Protein AF-0000000086514613 (afdb_homodimer)

Secondary structure (DSSP, 8-state):
---EEEEEEEEETTTTEEEEEEE-TT--EEEEEE--TTEEEEEETTEEEEEES--SS--SEEEEEEEEBSSHHHHHHHHHHHHHHHHHHHHHT------SEEEEEE--SSS-----/---EEEEEEEEETTTTEEEEEEE-TT--EEEEEE--TTEEEEEETTEEEEEES--SS--SEEEEEEEEBSSHHHHHHHHHHHHHHHHHHHHHT------SEEEEEE--TTS-----

InterPro domains:
  IPR011993 PH-like domain superfamily [G3DSA:2.30.29.30] (1-91)

Foldseek 3Di:
DQADKDWDWDADPVQQFIKIWIATSVRHTDDMDTQALQKDKDDDFQKMKMWGVCPVDLFQDGDIDMDGHPGSVVSVVVNVVSVVRSVSNVVSVGHPPGDNHDDDDDDDPPDDDPPD/DQADKDWDWDADPVQQFIKIWIATSVRHTDDMDTQALQKDKDDDFQKMKMWGVCPVDLFQDGDIDMDGHPGSVVSVVVNVVSVVRSVSNVVSVGHPPRDNHDDDDDDDPPDPDPPD

Nearest PDB structures (foldseek):
  6qlz-assembly3_C  TM=6.559E-01  e=1.719E-02  Homo sapiens
  7z6e-assembly3_C  TM=5.167E-01  e=7.728E-03  Caenorhabditis elegans
  7z6e-assembly1_A  TM=5.638E-01  e=2.812E-02  Caenorhabditis elegans
  2zgt-assembly1_B  TM=4.221E-01  e=4.761E-01  Cyclocybe aegerita
  8b9a-assembly1_L  TM=4.783E-01  e=2.834E+00  Saccharom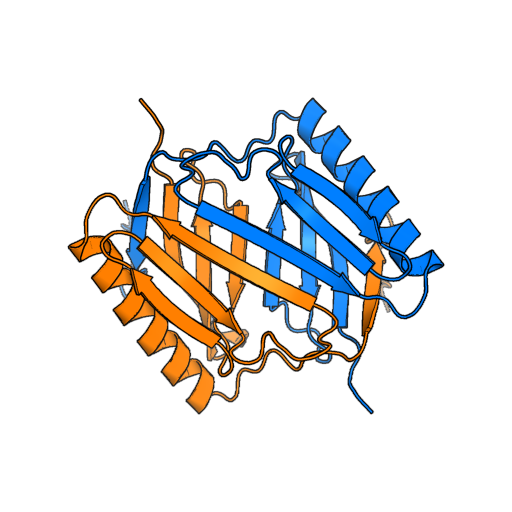yces cerevisiae

Radius of gyration: 17.39 Å; Cα contacts (8 Å, |Δi|>4): 537; chains: 2; bounding box: 42×52×50 Å

Sequence (232 aa):
KLGMGSLQVTYNEDLNGNCVKFFSDDNVQLCSHVICREHSIKLNKQSCEWNPIDFSTDEPLRKHFMASFSSAAAAEEFVAIFNEGQRLALDSEISENLPGEMEPVVFSSGEPGHKGKLGMGSLQVTYNEDLNGNCVKFFSDDNVQLCSHVICREHSIKLNKQSCEWNPIDFSTDEPLRKHFMASFSSAAAAEEFVAIFNEGQRLALDSEISENLPGEMEPVVFSSGEPGHKG

Organism: NCBI:txid100452

pLDDT: mean 81.68, std 18.41, range [22.2, 96.56]

Solvent-accessible surface area (backbone atoms only — not comparable to full-atom values): 11935 Å² total; per-residue (Å²): 127,70,44,54,19,36,35,32,40,38,74,36,78,93,66,54,31,28,30,44,34,34,24,28,56,86,66,45,78,41,34,36,35,53,42,24,46,52,45,45,75,46,83,54,74,33,22,37,37,39,30,55,65,72,70,83,53,86,52,14,63,43,59,41,41,33,44,27,30,82,33,47,67,47,28,51,50,43,52,54,51,50,50,53,28,26,51,41,3,51,75,54,65,33,62,67,59,67,16,59,26,36,42,68,40,74,51,58,86,75,72,72,74,83,81,122,127,70,42,54,19,37,36,34,40,38,72,35,76,93,66,53,32,29,30,43,33,36,24,29,56,85,65,45,77,43,33,36,35,52,44,23,45,53,46,44,75,46,83,54,74,33,22,37,37,41,30,54,64,72,70,83,53,85,52,14,63,44,58,41,40,33,43,28,29,83,34,46,67,46,29,51,49,42,51,53,52,49,50,53,28,27,51,40,4,50,76,54,66,34,62,66,58,69,15,60,27,35,42,69,41,76,51,57,87,74,70,73,74,83,81,120

Structure (mmCIF, N/CA/C/O backbone):
data_AF-0000000086514613-model_v1
#
loop_
_entity.id
_entity.type
_entity.pdbx_description
1 polymer 'Uncharacterized protein'
#
loop_
_atom_site.group_PDB
_atom_site.id
_atom_site.type_symbol
_atom_site.label_atom_id
_atom_site.label_alt_id
_atom_site.label_comp_id
_atom_site.label_asym_id
_atom_site.label_entity_id
_atom_site.label_seq_id
_atom_site.pdbx_PDB_ins_code
_atom_site.Cartn_x
_atom_site.Cartn_y
_atom_site.Cartn_z
_atom_site.occupancy
_atom_site.B_iso_or_equiv
_atom_site.auth_seq_id
_atom_site.auth_comp_id
_atom_site.auth_asym_id
_atom_site.auth_atom_id
_atom_site.pdbx_PDB_model_num
ATOM 1 N N . LYS A 1 1 ? -18.875 -17.953 -4.102 1 36.16 1 LYS A N 1
ATOM 2 C CA . LYS A 1 1 ? -17.5 -18.344 -4.375 1 36.16 1 LYS A CA 1
ATOM 3 C C . LYS A 1 1 ? -16.531 -17.188 -4.09 1 36.16 1 LYS A C 1
ATOM 5 O O . LYS A 1 1 ? -16.797 -16.047 -4.488 1 36.16 1 LYS A O 1
ATOM 10 N N . LEU A 1 2 ? -15.727 -17.094 -3.072 1 48 2 LEU A N 1
ATOM 11 C CA . LEU A 1 2 ? -14.867 -15.992 -2.672 1 48 2 LEU A CA 1
ATOM 12 C C . LEU A 1 2 ? -14.016 -15.516 -3.846 1 48 2 LEU A C 1
ATOM 14 O O . LEU A 1 2 ? -13.43 -16.328 -4.566 1 48 2 LEU A O 1
ATOM 18 N N . GLY A 1 3 ? -14.336 -14.492 -4.5 1 55.78 3 GLY A N 1
ATOM 19 C CA . GLY A 1 3 ? -13.672 -13.969 -5.684 1 55.78 3 GLY A CA 1
ATOM 20 C C . GLY A 1 3 ? -12.164 -13.93 -5.551 1 55.78 3 GLY A C 1
ATOM 21 O O . GLY A 1 3 ? -11.617 -14.203 -4.477 1 55.78 3 GLY A O 1
ATOM 22 N N . MET A 1 4 ? -11.328 -14.094 -6.66 1 68.69 4 MET A N 1
ATOM 23 C CA . MET A 1 4 ? -9.867 -14.094 -6.688 1 68.69 4 MET A CA 1
ATOM 24 C C . MET A 1 4 ? -9.328 -12.695 -6.98 1 68.69 4 MET A C 1
ATOM 26 O O . MET A 1 4 ? -9.758 -12.047 -7.938 1 68.69 4 MET A O 1
ATOM 30 N N . GLY A 1 5 ? -8.648 -12.164 -6.004 1 79.5 5 GLY A N 1
ATOM 31 C CA . GLY A 1 5 ? -7.867 -10.992 -6.355 1 79.5 5 GLY A CA 1
ATOM 32 C C . GLY A 1 5 ? -6.598 -11.336 -7.113 1 79.5 5 GLY A C 1
ATOM 33 O O . GLY A 1 5 ? -6.266 -12.508 -7.285 1 79.5 5 GLY A O 1
ATOM 34 N N . SER A 1 6 ? -6.074 -10.352 -7.754 1 86.75 6 SER A N 1
ATOM 35 C CA . SER A 1 6 ? -4.844 -10.594 -8.5 1 86.75 6 SER A CA 1
ATOM 36 C C . SER A 1 6 ? -3.721 -9.672 -8.039 1 86.75 6 SER A C 1
ATOM 38 O O . SER A 1 6 ? -3.975 -8.547 -7.609 1 86.75 6 SER A O 1
ATOM 40 N N . LEU A 1 7 ? -2.564 -10.242 -8 1 90.69 7 LEU A N 1
ATOM 41 C CA . LEU A 1 7 ? -1.339 -9.484 -7.766 1 90.69 7 LEU A CA 1
ATOM 42 C C . LEU A 1 7 ? -0.521 -9.359 -9.047 1 90.69 7 LEU A C 1
ATOM 44 O O . LEU A 1 7 ? -0.118 -10.375 -9.633 1 90.69 7 LEU A O 1
ATOM 48 N N . GLN A 1 8 ? -0.338 -8.164 -9.445 1 91.69 8 GLN A N 1
ATOM 49 C CA . GLN A 1 8 ? 0.396 -7.895 -10.68 1 91.69 8 GLN A CA 1
ATOM 50 C C . GLN A 1 8 ? 1.694 -7.148 -10.391 1 91.69 8 GLN A C 1
ATOM 52 O O . GLN A 1 8 ? 1.718 -6.223 -9.578 1 91.69 8 GLN A O 1
ATOM 57 N N . VAL A 1 9 ? 2.715 -7.59 -11.039 1 94 9 VAL A N 1
ATOM 58 C CA . VAL A 1 9 ? 3.969 -6.844 -11.008 1 94 9 VAL A CA 1
ATOM 59 C C . VAL A 1 9 ? 4.223 -6.195 -12.367 1 94 9 VAL A C 1
ATOM 61 O O . VAL A 1 9 ? 4.273 -6.883 -13.391 1 94 9 VAL A O 1
ATOM 64 N N . THR A 1 10 ? 4.355 -4.863 -12.336 1 93.75 10 THR A N 1
ATOM 65 C CA . THR A 1 10 ? 4.52 -4.113 -13.578 1 93.75 10 THR A CA 1
ATOM 66 C C . THR A 1 10 ? 5.77 -3.24 -13.516 1 93.75 10 THR A C 1
ATOM 68 O O . THR A 1 10 ? 6.191 -2.814 -12.438 1 93.75 10 THR A O 1
ATOM 71 N N . TYR A 1 11 ? 6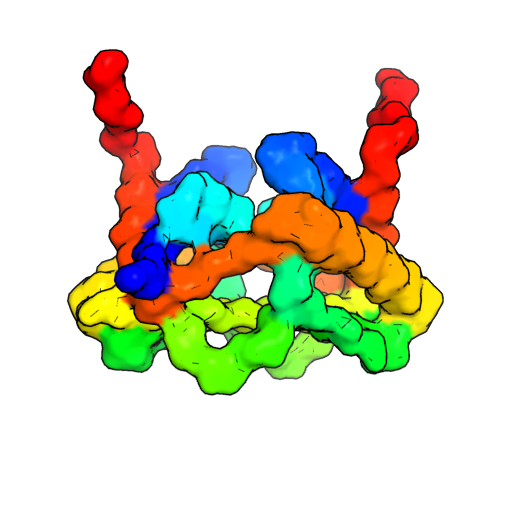.281 -2.988 -14.75 1 93.5 11 TYR A N 1
ATOM 72 C CA . TYR A 1 11 ? 7.43 -2.098 -14.875 1 93.5 11 TYR A CA 1
ATOM 73 C C . TYR A 1 11 ? 6.984 -0.643 -14.969 1 93.5 11 TYR A C 1
ATOM 75 O O . TYR A 1 11 ? 6.066 -0.316 -15.727 1 93.5 11 TYR A O 1
ATOM 83 N N . ASN A 1 12 ? 7.609 0.163 -14.141 1 91.88 12 ASN A N 1
ATOM 84 C CA . ASN A 1 12 ? 7.406 1.608 -14.172 1 91.88 12 ASN A CA 1
ATOM 85 C C . ASN A 1 12 ? 8.578 2.322 -14.844 1 91.88 12 ASN A C 1
ATOM 87 O O . ASN A 1 12 ? 9.656 2.439 -14.258 1 91.88 12 ASN A O 1
ATOM 91 N N . GLU A 1 13 ? 8.32 2.838 -15.93 1 90.56 13 GLU A N 1
ATOM 92 C CA . GLU A 1 13 ? 9.383 3.424 -16.734 1 90.56 13 GLU A CA 1
ATOM 93 C C . GLU A 1 13 ? 9.93 4.695 -16.094 1 90.56 13 GLU A C 1
ATOM 95 O O . GLU A 1 13 ? 11.125 4.98 -16.203 1 90.56 13 GLU A O 1
ATOM 100 N N . ASP A 1 14 ? 9.148 5.461 -15.469 1 88 14 ASP A N 1
ATOM 101 C CA . ASP A 1 14 ? 9.578 6.711 -14.844 1 88 14 ASP A CA 1
ATOM 102 C C . ASP A 1 14 ? 10.578 6.453 -13.719 1 88 14 ASP A C 1
ATOM 104 O O . ASP A 1 14 ? 11.469 7.27 -13.477 1 88 14 ASP A O 1
ATOM 108 N N . LEU A 1 15 ? 10.477 5.344 -13.078 1 88.75 15 LEU A N 1
ATOM 109 C CA . LEU A 1 15 ? 11.305 5.016 -11.922 1 88.75 15 LEU A CA 1
ATOM 110 C C . LEU A 1 15 ? 12.398 4.02 -12.297 1 88.75 15 LEU A C 1
ATOM 112 O O . LEU A 1 15 ? 13.344 3.824 -11.539 1 88.75 15 LEU A O 1
ATOM 116 N N . ASN A 1 16 ? 12.25 3.494 -13.469 1 93.38 16 ASN A N 1
ATOM 117 C CA . ASN A 1 16 ? 13.094 2.359 -13.812 1 93.38 16 ASN A CA 1
ATOM 118 C C . ASN A 1 16 ? 13.031 1.265 -12.75 1 93.38 16 ASN A C 1
ATOM 120 O O . ASN A 1 16 ? 14.07 0.813 -12.258 1 93.38 16 ASN A O 1
ATOM 124 N N . GLY A 1 17 ? 11.805 0.915 -12.375 1 94.75 17 GLY A N 1
ATOM 125 C CA . GLY A 1 17 ? 11.547 -0.054 -11.32 1 94.75 17 GLY A CA 1
ATOM 126 C C . GLY A 1 17 ? 10.203 -0.738 -11.453 1 94.75 17 GLY A C 1
ATOM 127 O O . GLY A 1 17 ? 9.461 -0.482 -12.398 1 94.75 17 GLY A O 1
ATOM 128 N N . ASN A 1 18 ? 9.945 -1.657 -10.531 1 96.19 18 ASN A N 1
ATOM 129 C CA . ASN A 1 18 ? 8.711 -2.441 -10.57 1 96.19 18 ASN A CA 1
ATOM 130 C C . ASN A 1 18 ? 7.742 -2.021 -9.469 1 96.19 18 ASN A C 1
ATOM 132 O O . ASN A 1 18 ? 8.164 -1.566 -8.406 1 96.19 18 ASN A O 1
ATOM 136 N N . CYS A 1 19 ? 6.492 -2.164 -9.812 1 95.62 19 CYS A N 1
ATOM 137 C CA . CYS A 1 19 ? 5.414 -1.931 -8.859 1 95.62 19 CYS A CA 1
ATOM 138 C C . CYS A 1 19 ? 4.594 -3.195 -8.648 1 95.62 19 CYS A C 1
ATOM 140 O O . CYS A 1 19 ? 4.297 -3.918 -9.602 1 95.62 19 CYS A O 1
ATOM 142 N N . VAL A 1 20 ? 4.266 -3.471 -7.422 1 95.31 20 VAL A N 1
ATOM 143 C CA . VAL A 1 20 ? 3.273 -4.488 -7.094 1 95.31 20 VAL A CA 1
ATOM 144 C C . VAL A 1 20 ? 1.89 -3.852 -7 1 95.31 20 VAL A C 1
ATOM 146 O O . VAL A 1 20 ? 1.69 -2.889 -6.254 1 95.31 20 VAL A O 1
ATOM 149 N N . LYS A 1 21 ? 0.969 -4.461 -7.789 1 93.12 21 LYS A N 1
ATOM 150 C CA . LYS A 1 21 ? -0.399 -3.951 -7.828 1 93.12 21 LYS A CA 1
ATOM 151 C C . LYS A 1 21 ? -1.4 -5.031 -7.434 1 93.12 21 LYS A C 1
ATOM 153 O O . LYS A 1 21 ? -1.334 -6.156 -7.934 1 93.12 21 LYS A O 1
ATOM 158 N N . PHE A 1 22 ? -2.24 -4.582 -6.555 1 90.56 22 PHE A N 1
ATOM 159 C CA . PHE A 1 22 ? -3.291 -5.48 -6.09 1 90.56 22 PHE A CA 1
ATOM 160 C C . PHE A 1 22 ? -4.645 -5.066 -6.652 1 90.56 22 PHE A C 1
ATOM 162 O O . PHE A 1 22 ? -5.035 -3.9 -6.555 1 90.56 22 PHE A O 1
ATOM 169 N N . PHE A 1 23 ? -5.324 -6.098 -7.25 1 89.5 23 PHE A N 1
ATOM 170 C CA . PHE A 1 23 ? -6.652 -5.871 -7.816 1 89.5 23 PHE A CA 1
ATOM 171 C C . PHE A 1 23 ? -7.695 -6.723 -7.105 1 89.5 23 PHE A C 1
ATOM 173 O O . PHE A 1 23 ? -7.441 -7.883 -6.777 1 89.5 23 PHE A O 1
ATOM 180 N N . SER A 1 24 ? -8.844 -6.129 -6.953 1 84.44 24 SER A N 1
ATOM 181 C CA . SER A 1 24 ? -9.992 -6.879 -6.453 1 84.44 24 SER A CA 1
ATOM 182 C C . SER A 1 24 ? -10.531 -7.832 -7.512 1 84.44 24 SER A C 1
ATOM 184 O O . SER A 1 24 ? -10.031 -7.871 -8.633 1 84.44 24 SER A O 1
ATOM 186 N N . ASP A 1 25 ? -11.484 -8.602 -7.098 1 82.19 25 ASP A N 1
ATOM 187 C CA . ASP A 1 25 ? -12.086 -9.57 -8.008 1 82.19 25 ASP A CA 1
ATOM 188 C C . ASP A 1 25 ? -12.75 -8.875 -9.195 1 82.19 25 ASP A C 1
ATOM 190 O O . ASP A 1 25 ? -12.859 -9.453 -10.273 1 82.19 25 ASP A O 1
ATOM 194 N N . ASP A 1 26 ? -13.195 -7.703 -9.039 1 81.25 26 ASP A N 1
ATOM 195 C CA . ASP A 1 26 ? -13.812 -6.941 -10.117 1 81.25 26 ASP A CA 1
ATOM 196 C C . ASP A 1 26 ? -12.773 -6.117 -10.875 1 81.25 26 ASP A C 1
ATOM 198 O O . ASP A 1 26 ? -13.125 -5.195 -11.617 1 81.25 26 ASP A O 1
ATOM 202 N N . ASN A 1 27 ? -11.484 -6.34 -10.594 1 83.62 27 ASN A N 1
ATOM 203 C CA . ASN A 1 27 ? -10.336 -5.781 -11.297 1 83.62 27 ASN A CA 1
ATOM 204 C C . ASN A 1 27 ? -10.133 -4.305 -10.953 1 83.62 27 ASN A C 1
ATOM 206 O O . ASN A 1 27 ? -9.68 -3.529 -11.797 1 83.62 27 ASN A O 1
ATOM 210 N N . VAL A 1 28 ? -10.594 -3.953 -9.789 1 86.38 28 VAL A N 1
ATOM 211 C CA . VAL A 1 28 ? -10.305 -2.617 -9.281 1 86.38 28 VAL A CA 1
ATOM 212 C C . VAL A 1 28 ? -8.953 -2.621 -8.57 1 86.38 28 VAL A C 1
ATOM 214 O O . VAL A 1 28 ? -8.695 -3.475 -7.715 1 86.38 28 VAL A O 1
ATOM 217 N N . GLN A 1 29 ? -8.07 -1.674 -9.047 1 91.19 29 GLN A N 1
ATOM 218 C CA . GLN A 1 29 ? -6.789 -1.56 -8.352 1 91.19 29 GLN A CA 1
ATOM 219 C C . GLN A 1 29 ? -6.969 -0.952 -6.965 1 91.19 29 GLN A C 1
ATOM 221 O O . GLN A 1 29 ? -7.309 0.226 -6.836 1 91.19 29 GLN A O 1
ATOM 226 N N . LEU A 1 30 ? -6.605 -1.684 -5.938 1 90.62 30 LEU A N 1
ATOM 227 C CA . LEU A 1 30 ? -6.883 -1.252 -4.574 1 90.62 30 LEU A CA 1
ATOM 228 C C . LEU A 1 30 ? -5.617 -0.731 -3.9 1 90.62 30 LEU A C 1
ATOM 230 O O . LEU A 1 30 ? -5.688 0.072 -2.969 1 90.62 30 LEU A O 1
ATOM 234 N N . CYS A 1 31 ? -4.527 -1.163 -4.332 1 92.94 31 CYS A N 1
ATOM 235 C CA . CYS A 1 31 ? -3.26 -0.819 -3.701 1 92.94 31 CYS A CA 1
ATOM 236 C C . CYS A 1 31 ? -2.102 -0.985 -4.676 1 92.94 31 CYS A C 1
ATOM 238 O O . CYS A 1 31 ? -2.135 -1.861 -5.543 1 92.94 31 CYS A O 1
ATOM 240 N N . SER A 1 32 ? -1.155 -0.157 -4.516 1 93.56 32 SER A N 1
ATOM 241 C CA . SER A 1 32 ? 0.093 -0.331 -5.25 1 93.56 32 SER A CA 1
ATOM 242 C C . SER A 1 32 ? 1.291 0.108 -4.418 1 93.56 32 SER A C 1
ATOM 244 O O . SER A 1 32 ? 1.17 0.987 -3.561 1 93.56 32 SER A O 1
ATOM 246 N N . HIS A 1 33 ? 2.416 -0.522 -4.629 1 93.12 33 HIS A N 1
ATOM 247 C CA . HIS A 1 33 ? 3.648 -0.089 -3.979 1 93.12 33 HIS A CA 1
ATOM 248 C C . HIS A 1 33 ? 4.863 -0.376 -4.852 1 93.12 33 HIS A C 1
ATOM 250 O O . HIS A 1 33 ? 4.941 -1.43 -5.488 1 93.12 33 HIS A O 1
ATOM 256 N N . VAL A 1 34 ? 5.727 0.555 -4.844 1 94.5 34 VAL A N 1
ATOM 257 C CA . VAL A 1 34 ? 6.984 0.394 -5.57 1 94.5 34 VAL A CA 1
ATOM 258 C C . VAL A 1 34 ? 7.902 -0.558 -4.809 1 94.5 34 VAL A C 1
ATOM 260 O O . VAL A 1 34 ? 8.016 -0.475 -3.582 1 94.5 34 VAL A O 1
ATOM 263 N N . ILE A 1 35 ? 8.469 -1.499 -5.508 1 95.75 35 ILE A N 1
ATOM 264 C CA . ILE A 1 35 ? 9.5 -2.334 -4.898 1 95.75 35 ILE A CA 1
ATOM 265 C C . ILE A 1 35 ? 10.789 -1.531 -4.734 1 95.75 35 ILE A C 1
ATOM 267 O O . ILE A 1 35 ? 11.375 -1.087 -5.719 1 95.75 35 ILE A O 1
ATOM 271 N N . CYS A 1 36 ? 11.273 -1.37 -3.549 1 93.81 36 CYS A N 1
ATOM 272 C CA . CYS A 1 36 ? 12.461 -0.582 -3.246 1 93.81 36 CYS A CA 1
ATOM 273 C C . CYS A 1 36 ? 13.617 -1.479 -2.82 1 93.81 36 CYS A C 1
ATOM 275 O O . CYS A 1 36 ? 13.414 -2.646 -2.49 1 93.81 36 CYS A O 1
ATOM 277 N N . ARG A 1 37 ? 14.781 -0.811 -2.838 1 93.5 37 ARG A N 1
ATOM 278 C CA . ARG A 1 37 ? 16 -1.569 -2.568 1 93.5 37 ARG A CA 1
ATOM 279 C C . ARG A 1 37 ? 16.016 -2.076 -1.13 1 93.5 37 ARG A C 1
ATOM 281 O O . ARG A 1 37 ? 16.688 -3.066 -0.825 1 93.5 37 ARG A O 1
ATOM 288 N N . GLU A 1 38 ? 15.242 -1.396 -0.208 1 89.56 38 GLU A N 1
ATOM 289 C CA . GLU A 1 38 ? 15.234 -1.764 1.204 1 89.56 38 GLU A CA 1
ATOM 290 C C . GLU A 1 38 ? 14.242 -2.885 1.479 1 89.56 38 GLU A C 1
ATOM 292 O O . GLU A 1 38 ? 14.133 -3.363 2.609 1 89.56 38 GLU A O 1
ATOM 297 N N . HIS A 1 39 ? 13.531 -3.309 0.473 1 93 39 HIS A N 1
ATOM 298 C CA . HIS A 1 39 ? 12.484 -4.297 0.709 1 93 39 HIS A CA 1
ATOM 299 C C . HIS A 1 39 ? 13.047 -5.711 0.709 1 93 39 HIS A C 1
ATOM 301 O O . HIS A 1 39 ? 14.008 -6 -0.009 1 93 39 HIS A O 1
ATOM 307 N N . SER A 1 40 ? 12.406 -6.504 1.596 1 93.31 40 SER A N 1
ATOM 308 C CA . SER A 1 40 ? 12.648 -7.941 1.587 1 93.31 40 SER A CA 1
ATOM 309 C C . SER A 1 40 ? 11.336 -8.719 1.633 1 93.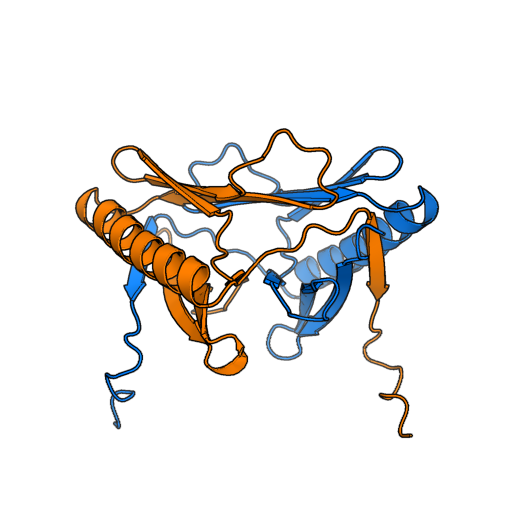31 40 SER A C 1
ATOM 311 O O . SER A 1 40 ? 10.328 -8.227 2.152 1 93.31 40 SER A O 1
ATOM 313 N N . ILE A 1 41 ? 11.422 -9.938 1.015 1 95 41 ILE A N 1
ATOM 314 C CA . ILE A 1 41 ? 10.227 -10.781 1.008 1 95 41 ILE A CA 1
ATOM 315 C C . ILE A 1 41 ? 10.562 -12.156 1.582 1 95 41 ILE A C 1
ATOM 317 O O . ILE A 1 41 ? 11.641 -12.703 1.315 1 95 41 ILE A O 1
ATOM 321 N N . LYS A 1 42 ? 9.594 -12.617 2.375 1 95.31 42 LYS A N 1
ATOM 322 C CA . LYS A 1 42 ? 9.719 -13.93 2.998 1 95.31 42 LYS A CA 1
ATOM 323 C C . LYS A 1 42 ? 8.617 -14.875 2.531 1 95.31 42 LYS A C 1
ATOM 325 O O . LYS A 1 42 ? 7.453 -14.477 2.439 1 95.31 42 LYS A O 1
ATOM 330 N N . LEU A 1 43 ? 9.031 -16.094 2.252 1 96 43 LEU A N 1
ATOM 331 C CA . LEU A 1 43 ? 8.102 -17.125 1.834 1 96 43 LEU A CA 1
ATOM 332 C C . LEU A 1 43 ? 7.73 -18.031 3.008 1 96 43 LEU A C 1
ATOM 334 O O . LEU A 1 43 ? 8.602 -18.469 3.764 1 96 43 LEU A O 1
ATOM 338 N N . ASN A 1 44 ? 6.406 -18.188 3.188 1 94.06 44 ASN A N 1
ATOM 339 C CA . ASN A 1 44 ? 5.855 -19.125 4.156 1 94.06 44 ASN A CA 1
ATOM 340 C C . ASN A 1 44 ? 4.832 -20.062 3.514 1 94.06 44 ASN A C 1
ATOM 342 O O . ASN A 1 44 ? 3.631 -19.781 3.533 1 94.06 44 ASN A O 1
ATOM 346 N N . LYS A 1 45 ? 5.285 -21.25 3.02 1 93.69 45 LYS A N 1
ATOM 347 C CA . LYS A 1 45 ? 4.414 -22.219 2.35 1 93.69 45 LYS A CA 1
ATOM 348 C C . LYS A 1 45 ? 3.619 -21.547 1.229 1 93.69 45 LYS A C 1
ATOM 350 O O . LYS A 1 45 ? 4.176 -21.203 0.184 1 93.69 45 LYS A O 1
ATOM 355 N N . GLN A 1 46 ? 2.307 -21.266 1.47 1 92.75 46 GLN A N 1
ATOM 356 C CA . GLN A 1 46 ? 1.45 -20.734 0.417 1 92.75 46 GLN A CA 1
ATOM 357 C C . GLN A 1 46 ? 1.241 -19.219 0.591 1 92.75 46 GLN A C 1
ATOM 359 O O . GLN A 1 46 ? 0.277 -18.656 0.067 1 92.75 46 GLN A O 1
ATOM 364 N N . SER A 1 47 ? 2.16 -18.609 1.402 1 90.88 47 SER A N 1
ATOM 365 C CA . SER A 1 47 ? 2.039 -17.172 1.637 1 90.88 47 SER A CA 1
ATOM 366 C C . SER A 1 47 ? 3.402 -16.5 1.607 1 90.88 47 SER A C 1
ATOM 368 O O . SER A 1 47 ? 4.434 -17.156 1.735 1 90.88 47 SER A O 1
ATOM 370 N N . CYS A 1 48 ? 3.32 -15.18 1.301 1 93.75 48 CYS A N 1
ATOM 371 C CA . CYS A 1 48 ? 4.527 -14.367 1.381 1 93.75 48 CYS A CA 1
ATOM 372 C C . CYS A 1 48 ? 4.266 -13.07 2.135 1 93.75 48 CYS A C 1
ATOM 374 O O . CYS A 1 48 ? 3.119 -12.625 2.229 1 93.75 48 CYS A O 1
ATOM 376 N N . GLU A 1 49 ? 5.324 -12.609 2.709 1 92.56 49 GLU A N 1
ATOM 377 C CA . GLU A 1 49 ? 5.289 -11.328 3.398 1 92.56 49 GLU A CA 1
ATOM 378 C C . GLU A 1 49 ? 6.469 -10.453 2.986 1 92.56 49 GLU A C 1
ATOM 380 O O . GLU A 1 49 ? 7.582 -10.945 2.799 1 92.56 49 GLU A O 1
ATOM 385 N N . TRP A 1 50 ? 6.172 -9.133 2.689 1 92.56 50 TRP A N 1
ATOM 386 C CA . TRP A 1 50 ? 7.281 -8.258 2.338 1 92.56 50 TRP A CA 1
ATOM 387 C C . TRP A 1 50 ? 7.156 -6.91 3.043 1 92.56 50 TRP A C 1
ATOM 389 O O . TRP A 1 50 ? 6.047 -6.465 3.35 1 92.56 50 TRP A O 1
ATOM 399 N N . ASN A 1 51 ? 8.195 -6.344 3.506 1 87.25 51 ASN A N 1
ATOM 400 C CA . ASN A 1 51 ? 8.352 -5.07 4.203 1 87.25 51 ASN A CA 1
ATOM 401 C C . ASN A 1 51 ? 9.742 -4.48 3.992 1 87.25 51 ASN A C 1
ATOM 403 O O . ASN A 1 51 ? 10.633 -5.156 3.475 1 87.25 51 ASN A O 1
ATOM 407 N N . PRO A 1 52 ? 9.797 -3.145 4.32 1 79.81 52 PRO A N 1
ATOM 408 C CA . PRO A 1 52 ? 11.18 -2.664 4.414 1 79.81 52 PRO A CA 1
ATOM 409 C C . PRO A 1 52 ? 12.016 -3.455 5.426 1 79.81 52 PRO A C 1
ATOM 411 O O . PRO A 1 52 ? 11.469 -3.986 6.395 1 79.81 52 PRO A O 1
ATOM 414 N N . ILE A 1 53 ? 13.211 -3.623 5.121 1 69.25 53 ILE A N 1
ATOM 415 C CA . ILE A 1 53 ? 14.109 -4.445 5.926 1 69.25 53 ILE A CA 1
ATOM 416 C C . ILE A 1 53 ? 14.164 -3.906 7.355 1 69.25 53 ILE A C 1
ATOM 418 O O . ILE A 1 53 ? 14.156 -4.68 8.32 1 69.25 53 ILE A O 1
ATOM 422 N N . ASP A 1 54 ? 14.297 -2.639 7.492 1 63.03 54 ASP A N 1
ATOM 423 C CA . ASP A 1 54 ? 14.453 -2.117 8.844 1 63.03 54 ASP A CA 1
ATOM 424 C C . ASP A 1 54 ? 13.102 -1.685 9.422 1 63.03 54 ASP A C 1
ATOM 426 O O . ASP A 1 54 ? 12.609 -0.6 9.109 1 63.03 54 ASP A O 1
ATOM 430 N N . PHE A 1 55 ? 12.492 -2.625 10.039 1 59.66 55 PHE A N 1
ATOM 431 C CA . PHE A 1 55 ? 11.234 -2.324 10.711 1 59.66 55 PHE A CA 1
ATOM 432 C C . PHE A 1 55 ? 11.484 -1.684 12.07 1 59.66 55 PHE A C 1
ATOM 434 O O . PHE A 1 55 ? 10.57 -1.101 12.664 1 59.66 55 PHE A O 1
ATOM 441 N N . SER A 1 56 ? 12.664 -1.809 12.508 1 56.25 56 SER A N 1
ATOM 442 C CA . SER A 1 56 ? 12.992 -1.354 13.859 1 56.25 56 SER A CA 1
ATOM 443 C C . SER A 1 56 ? 13.305 0.14 13.875 1 56.25 56 SER A C 1
ATOM 445 O O . SER A 1 56 ? 13.398 0.748 14.945 1 56.25 56 SER A O 1
ATOM 447 N N . THR A 1 57 ? 13.383 0.68 12.727 1 59.94 57 THR A N 1
ATOM 448 C CA . THR A 1 57 ? 13.742 2.092 12.68 1 59.94 57 THR A CA 1
ATOM 449 C C . THR A 1 57 ? 12.508 2.973 12.852 1 59.94 57 THR A C 1
ATOM 451 O O . THR A 1 57 ? 11.375 2.504 12.695 1 59.94 57 THR A O 1
ATOM 454 N N . ASP A 1 58 ? 12.68 4.074 13.531 1 65.56 58 ASP A N 1
ATOM 455 C CA . ASP A 1 58 ? 11.68 5.121 13.727 1 65.56 58 ASP A CA 1
ATOM 456 C C . ASP A 1 58 ? 11.242 5.707 12.383 1 65.56 58 ASP A C 1
ATOM 458 O O . ASP A 1 58 ? 11.266 6.926 12.195 1 65.56 58 ASP A O 1
ATOM 462 N N . GLU A 1 59 ? 10.961 4.887 11.492 1 71.94 59 GLU A N 1
ATOM 463 C CA . GLU A 1 59 ? 10.5 5.395 10.203 1 71.94 59 GLU A CA 1
ATOM 464 C C . GLU A 1 59 ? 9.102 5.992 10.312 1 71.94 59 GLU A C 1
ATOM 466 O O . GLU A 1 59 ? 8.242 5.445 11.016 1 71.94 59 GLU A O 1
ATOM 471 N N . PRO A 1 60 ? 9 7.117 9.672 1 76.81 60 PRO A N 1
ATOM 472 C CA . PRO A 1 60 ? 7.711 7.805 9.789 1 76.81 60 PRO A CA 1
ATOM 473 C C . PRO A 1 60 ? 6.57 7.043 9.117 1 76.81 60 PRO A C 1
ATOM 475 O O . PRO A 1 60 ? 5.398 7.32 9.375 1 76.81 60 PRO A O 1
ATOM 478 N N . LEU A 1 61 ? 6.949 6.137 8.234 1 81.44 61 LEU A N 1
ATOM 479 C CA . LEU A 1 61 ? 5.945 5.305 7.578 1 81.44 61 LEU A CA 1
ATOM 480 C C . LEU A 1 61 ? 6.336 3.832 7.637 1 81.44 61 LEU A C 1
ATOM 482 O O . LEU A 1 61 ? 7.441 3.461 7.234 1 81.44 61 LEU A O 1
ATOM 486 N N . ARG A 1 62 ? 5.406 3.057 8.219 1 84 62 ARG A N 1
ATOM 487 C CA . ARG A 1 62 ? 5.57 1.608 8.289 1 84 62 ARG A CA 1
ATOM 488 C C . ARG A 1 62 ? 4.48 0.896 7.496 1 84 62 ARG A C 1
ATOM 490 O O . ARG A 1 62 ? 3.299 1.231 7.613 1 84 62 ARG A O 1
ATOM 497 N N . LYS A 1 63 ? 5.035 0.02 6.629 1 87.19 63 LYS A N 1
ATOM 498 C CA . LYS A 1 63 ? 4.148 -0.772 5.777 1 87.19 63 LYS A CA 1
ATOM 499 C C . LYS A 1 63 ? 4.449 -2.262 5.91 1 87.19 63 LYS A C 1
ATOM 501 O O . LYS A 1 63 ? 5.613 -2.668 5.949 1 87.19 63 LYS A O 1
ATOM 506 N N . HIS A 1 64 ? 3.355 -3.01 6.074 1 87.31 64 HIS A N 1
ATOM 507 C CA . HIS A 1 64 ? 3.451 -4.465 6.098 1 87.31 64 HIS A CA 1
ATOM 508 C C . HIS A 1 64 ? 2.414 -5.102 5.184 1 87.31 64 HIS A C 1
ATOM 510 O O . HIS A 1 64 ? 1.225 -4.789 5.273 1 87.31 64 HIS A O 1
ATOM 516 N N . PHE A 1 65 ? 3.033 -6.055 4.312 1 89.31 65 PHE A N 1
ATOM 517 C CA . PHE A 1 65 ? 2.154 -6.727 3.363 1 89.31 65 PHE A CA 1
ATOM 518 C C . PHE A 1 65 ? 2.293 -8.242 3.477 1 89.31 65 PHE A C 1
ATOM 520 O O . PHE A 1 65 ? 3.398 -8.758 3.658 1 89.31 65 PHE A O 1
ATOM 527 N N . MET A 1 66 ? 1.155 -8.891 3.436 1 88.25 66 MET A N 1
ATOM 528 C CA . MET A 1 66 ? 1.111 -10.344 3.348 1 88.25 66 MET A CA 1
ATOM 529 C C . MET A 1 66 ? 0.083 -10.797 2.314 1 88.25 66 MET A C 1
ATOM 531 O O . MET A 1 66 ? -1.032 -10.273 2.273 1 88.25 66 MET A O 1
ATOM 535 N N . ALA A 1 67 ? 0.49 -11.719 1.469 1 90.06 67 ALA A N 1
ATOM 536 C CA . ALA A 1 67 ? -0.407 -12.305 0.477 1 90.06 67 ALA A CA 1
ATOM 537 C C . ALA A 1 67 ? -0.409 -13.828 0.571 1 90.06 67 ALA A C 1
ATOM 539 O O . ALA A 1 67 ? 0.645 -14.445 0.742 1 90.06 67 ALA A O 1
ATOM 540 N N . SER A 1 68 ? -1.569 -14.391 0.485 1 89.69 68 SER A N 1
ATOM 541 C CA . SER A 1 68 ? -1.73 -15.836 0.427 1 89.69 68 SER A CA 1
ATOM 542 C C . SER A 1 68 ? -2.232 -16.281 -0.942 1 89.69 68 SER A C 1
ATOM 544 O O . SER A 1 68 ? -3.078 -15.625 -1.545 1 89.69 68 SER A O 1
ATOM 546 N N . PHE A 1 69 ? -1.724 -17.453 -1.367 1 88.94 69 PHE A N 1
ATOM 547 C CA . PHE A 1 69 ? -1.989 -17.953 -2.713 1 88.94 69 PHE A CA 1
ATOM 548 C C . PHE A 1 69 ? -2.648 -19.328 -2.662 1 88.94 69 PHE A C 1
ATOM 550 O O . PHE A 1 69 ? -2.674 -19.969 -1.612 1 88.94 69 PHE A O 1
ATOM 557 N N . SER A 1 70 ? -3.199 -19.688 -3.854 1 85.81 70 SER A N 1
ATOM 558 C CA . SER A 1 70 ? -3.914 -20.953 -3.939 1 85.81 70 SER A CA 1
ATOM 559 C C . SER A 1 70 ? -2.951 -22.141 -3.879 1 85.81 70 SER A C 1
ATOM 561 O O . SER A 1 70 ? -3.361 -23.266 -3.594 1 85.81 70 SER A O 1
ATOM 563 N N . SER A 1 71 ? -1.656 -21.859 -4.145 1 89.94 71 SER A N 1
ATOM 564 C CA . SER A 1 71 ? -0.668 -22.922 -4.145 1 89.94 71 SER A CA 1
ATOM 565 C C . SER A 1 71 ? 0.708 -22.406 -3.738 1 89.94 71 SER A C 1
ATOM 567 O O . SER A 1 71 ? 0.995 -21.219 -3.873 1 89.94 71 SER A O 1
ATOM 569 N N . ALA A 1 72 ? 1.503 -23.375 -3.254 1 92.88 72 ALA A N 1
ATOM 570 C CA . ALA A 1 72 ? 2.889 -23.031 -2.932 1 92.88 72 ALA A CA 1
ATOM 571 C C . ALA A 1 72 ? 3.643 -22.562 -4.172 1 92.88 72 ALA A C 1
ATOM 573 O O . ALA A 1 72 ? 4.48 -21.656 -4.09 1 92.88 72 ALA A O 1
ATOM 574 N N . ALA A 1 73 ? 3.371 -23.141 -5.301 1 93.88 73 ALA A N 1
ATOM 575 C CA . ALA A 1 73 ? 4.023 -22.781 -6.559 1 93.88 73 ALA A CA 1
ATOM 576 C C . ALA A 1 73 ? 3.742 -21.328 -6.926 1 93.88 73 ALA A C 1
ATOM 578 O O . ALA A 1 73 ? 4.637 -20.609 -7.383 1 93.88 73 ALA A O 1
ATOM 579 N N . ALA A 1 74 ? 2.529 -20.953 -6.727 1 90.38 74 ALA A N 1
ATOM 580 C CA . ALA A 1 74 ? 2.158 -19.562 -7.008 1 90.38 74 ALA A CA 1
ATOM 581 C C . ALA A 1 74 ? 2.902 -18.609 -6.094 1 90.38 74 ALA A C 1
ATOM 583 O O . ALA A 1 74 ? 3.369 -17.547 -6.535 1 90.38 74 ALA A O 1
ATOM 584 N N . ALA A 1 75 ? 2.994 -18.969 -4.816 1 92.88 75 ALA A N 1
ATOM 585 C CA . ALA A 1 75 ? 3.727 -18.156 -3.857 1 92.88 75 ALA A CA 1
ATOM 586 C C . ALA A 1 75 ? 5.203 -18.047 -4.234 1 92.88 75 ALA A C 1
ATOM 588 O O . ALA A 1 75 ? 5.781 -16.953 -4.207 1 92.88 75 ALA A O 1
ATOM 589 N N . GLU A 1 76 ? 5.738 -19.094 -4.637 1 94.94 76 GLU A N 1
ATOM 590 C CA . GLU A 1 76 ? 7.141 -19.141 -5.051 1 94.94 76 GLU A CA 1
ATOM 591 C C . GLU A 1 76 ? 7.375 -18.281 -6.293 1 94.94 76 GLU A C 1
ATOM 593 O O . GLU A 1 76 ? 8.398 -17.609 -6.398 1 94.94 76 GLU A O 1
ATOM 598 N N . GLU A 1 77 ? 6.426 -18.359 -7.164 1 93.56 77 GLU A N 1
ATOM 599 C CA . GLU A 1 77 ? 6.523 -17.547 -8.375 1 93.56 77 GLU A CA 1
ATOM 600 C C . GLU A 1 77 ? 6.547 -16.062 -8.039 1 93.56 77 GLU A C 1
ATOM 602 O O . GLU A 1 77 ? 7.367 -15.312 -8.57 1 93.56 77 GLU A O 1
ATOM 607 N N . PHE A 1 78 ? 5.684 -15.656 -7.203 1 93.56 78 PHE A N 1
ATOM 608 C CA . PHE A 1 78 ? 5.633 -14.258 -6.809 1 93.56 78 PHE A CA 1
ATOM 609 C C . PHE A 1 78 ? 6.93 -13.836 -6.129 1 93.56 78 PHE A C 1
ATOM 611 O O . PHE A 1 78 ? 7.461 -12.758 -6.402 1 93.56 78 PHE A O 1
ATOM 618 N N . VAL A 1 79 ? 7.422 -14.648 -5.266 1 95.75 79 VAL A N 1
ATOM 619 C CA . VAL A 1 79 ? 8.656 -14.344 -4.547 1 95.75 79 VAL A CA 1
ATOM 620 C C . VAL A 1 79 ? 9.805 -14.164 -5.539 1 95.75 79 VAL A C 1
ATOM 622 O O . VAL A 1 79 ? 10.625 -13.258 -5.391 1 95.75 79 VAL A O 1
ATOM 625 N N . ALA A 1 80 ? 9.867 -14.992 -6.527 1 95.5 80 ALA A N 1
ATOM 626 C CA . ALA A 1 80 ? 10.914 -14.883 -7.547 1 95.5 80 ALA A CA 1
ATOM 627 C C . ALA A 1 80 ? 10.82 -13.555 -8.289 1 95.5 80 ALA A C 1
ATOM 629 O O . ALA A 1 80 ? 11.828 -12.883 -8.508 1 95.5 80 ALA A O 1
ATOM 630 N N . ILE A 1 81 ? 9.633 -13.227 -8.641 1 94.19 81 ILE A N 1
ATOM 631 C CA . ILE A 1 81 ? 9.398 -11.984 -9.367 1 94.19 81 ILE A CA 1
ATOM 632 C C . ILE A 1 81 ? 9.758 -10.789 -8.484 1 94.19 81 ILE A C 1
ATOM 634 O O . ILE A 1 81 ? 10.391 -9.836 -8.945 1 94.19 81 ILE A O 1
ATOM 638 N N . PHE A 1 82 ? 9.32 -10.844 -7.266 1 95.81 82 PHE A N 1
ATOM 639 C CA . PHE A 1 82 ? 9.617 -9.781 -6.312 1 95.81 82 PHE A CA 1
ATOM 640 C C . PHE A 1 82 ? 11.125 -9.586 -6.164 1 95.81 82 PHE A C 1
ATOM 642 O O . PHE A 1 82 ? 11.617 -8.453 -6.191 1 95.81 82 PHE A O 1
ATOM 649 N N . ASN A 1 83 ? 11.812 -10.625 -6.07 1 96.25 83 ASN A N 1
ATOM 650 C CA . ASN A 1 83 ? 13.266 -10.57 -5.906 1 96.25 83 ASN A CA 1
ATOM 651 C C . ASN A 1 83 ? 13.945 -9.969 -7.133 1 96.25 83 ASN A C 1
ATOM 653 O O . ASN A 1 83 ? 14.922 -9.234 -7.004 1 96.25 83 ASN A O 1
ATOM 657 N N . GLU A 1 84 ? 13.461 -10.336 -8.25 1 95.44 84 GLU A N 1
ATOM 658 C CA . GLU A 1 84 ? 13.969 -9.695 -9.461 1 95.44 84 GLU A CA 1
ATOM 659 C C . GLU A 1 84 ? 13.742 -8.188 -9.422 1 95.44 84 GLU A C 1
ATOM 661 O O . GLU A 1 84 ? 14.633 -7.414 -9.789 1 95.44 84 GLU A O 1
ATOM 666 N N . GLY A 1 85 ? 12.539 -7.809 -9.047 1 95.38 85 GLY A N 1
ATOM 667 C CA . GLY A 1 85 ? 12.242 -6.391 -8.891 1 95.38 85 GLY A CA 1
ATOM 668 C C . GLY A 1 85 ? 13.148 -5.707 -7.879 1 95.38 85 GLY A C 1
ATOM 669 O O . GLY A 1 85 ? 13.539 -4.551 -8.07 1 95.38 85 GLY A O 1
ATOM 670 N N . GLN A 1 86 ? 13.406 -6.43 -6.758 1 95.44 86 GLN A N 1
ATOM 671 C CA . GLN A 1 86 ? 14.297 -5.887 -5.73 1 95.44 86 GLN A CA 1
ATOM 672 C C . GLN A 1 86 ? 15.703 -5.68 -6.273 1 95.44 86 GLN A C 1
ATOM 674 O O . GLN A 1 86 ? 16.359 -4.68 -5.961 1 95.44 86 GLN A O 1
ATOM 679 N N . ARG A 1 87 ? 16.188 -6.566 -7.098 1 96.44 87 ARG A N 1
ATOM 680 C CA . ARG A 1 87 ? 17.484 -6.414 -7.738 1 96.44 87 ARG A CA 1
ATOM 681 C C . ARG A 1 87 ? 17.5 -5.203 -8.664 1 96.44 87 ARG A C 1
ATOM 683 O O . ARG A 1 87 ? 18.469 -4.441 -8.68 1 96.44 87 ARG A O 1
ATOM 690 N N . LEU A 1 88 ? 16.484 -5.109 -9.422 1 96 88 LEU A N 1
ATOM 691 C CA . LEU A 1 88 ? 16.359 -3.938 -10.281 1 96 88 LEU A CA 1
ATOM 692 C C . LEU A 1 88 ? 16.375 -2.654 -9.461 1 96 88 LEU A C 1
ATOM 694 O O . LEU A 1 88 ? 17 -1.669 -9.852 1 96 88 LEU A O 1
ATOM 698 N N . ALA A 1 89 ? 15.672 -2.707 -8.367 1 95.88 89 ALA A N 1
ATOM 699 C CA . ALA A 1 89 ? 15.617 -1.546 -7.477 1 95.88 89 ALA A CA 1
ATOM 700 C C . ALA A 1 89 ? 17.016 -1.19 -6.953 1 95.88 89 ALA A C 1
ATOM 702 O O . ALA A 1 89 ? 17.328 -0.012 -6.789 1 95.88 89 ALA A O 1
ATOM 703 N N . LEU A 1 90 ? 17.812 -2.176 -6.641 1 94.62 90 LEU A N 1
ATOM 704 C CA . LEU A 1 90 ? 19.188 -1.965 -6.211 1 94.62 90 LEU A CA 1
ATOM 705 C C . LEU A 1 90 ? 20 -1.267 -7.301 1 94.62 90 LEU A C 1
ATOM 707 O O . LEU A 1 90 ? 20.672 -0.27 -7.035 1 94.62 90 LEU A O 1
ATOM 711 N N . ASP A 1 91 ? 19.859 -1.748 -8.461 1 95.38 91 ASP A N 1
ATOM 712 C CA . ASP A 1 91 ? 20.609 -1.215 -9.594 1 95.38 91 ASP A CA 1
ATOM 713 C C . ASP A 1 91 ? 20.188 0.221 -9.906 1 95.38 91 ASP A C 1
ATOM 715 O O . ASP A 1 91 ? 21.031 1.062 -10.234 1 95.38 91 ASP A O 1
ATOM 719 N N . SER A 1 92 ? 18.953 0.484 -9.789 1 94.56 92 SER A N 1
ATOM 720 C CA . SER A 1 92 ? 18.406 1.79 -10.141 1 94.56 92 SER A CA 1
ATOM 721 C C . SER A 1 92 ? 18.391 2.727 -8.938 1 94.56 92 SER A C 1
ATOM 723 O O . SER A 1 92 ? 17.938 3.871 -9.039 1 94.56 92 SER A O 1
ATOM 725 N N . GLU A 1 93 ? 18.781 2.301 -7.785 1 92 93 GLU A N 1
ATOM 726 C CA . GLU A 1 93 ? 18.875 3.072 -6.551 1 92 93 GLU A CA 1
ATOM 727 C C . GLU A 1 93 ? 17.516 3.641 -6.148 1 92 93 GLU A C 1
ATOM 729 O O . GLU A 1 93 ? 17.406 4.82 -5.809 1 92 93 GLU A O 1
ATOM 734 N N . ILE A 1 94 ? 16.516 2.785 -6.348 1 91.31 94 ILE A N 1
ATOM 735 C CA . ILE A 1 94 ? 15.188 3.164 -5.867 1 91.31 94 ILE A CA 1
ATOM 736 C C . ILE A 1 94 ? 15.094 2.924 -4.363 1 91.31 94 ILE A C 1
ATOM 738 O O . ILE A 1 94 ? 15.195 1.784 -3.902 1 91.31 94 ILE A O 1
ATOM 742 N N . SER A 1 95 ? 14.945 4.039 -3.715 1 86.94 95 SER A N 1
ATOM 743 C CA . SER A 1 95 ? 14.906 3.967 -2.258 1 86.94 95 SER A CA 1
ATOM 744 C C . SER A 1 95 ? 13.664 4.656 -1.7 1 86.94 95 SER A C 1
ATOM 746 O O . SER A 1 95 ? 13.18 5.625 -2.281 1 86.94 95 SER A O 1
ATOM 748 N N . GLU A 1 96 ? 13.141 4.051 -0.732 1 78.56 96 GLU A N 1
ATOM 749 C CA . GLU A 1 96 ? 12.031 4.695 -0.044 1 78.56 96 GLU A CA 1
ATOM 750 C C . GLU A 1 96 ? 12.508 5.883 0.786 1 78.56 96 GLU A C 1
ATOM 752 O O . GLU A 1 96 ? 11.695 6.656 1.301 1 78.56 96 GLU A O 1
ATOM 757 N N . ASN A 1 97 ? 13.602 6.406 0.478 1 68.19 97 ASN A N 1
ATOM 758 C CA . ASN A 1 97 ? 14.102 7.469 1.349 1 68.19 97 ASN A CA 1
ATOM 759 C C . ASN A 1 97 ? 13.094 7.816 2.441 1 68.19 97 ASN A C 1
ATOM 761 O O . ASN A 1 97 ? 12 8.297 2.15 1 68.19 97 ASN A O 1
ATOM 765 N N . LEU A 1 98 ? 13.219 7.281 3.543 1 62.53 98 LEU A N 1
ATOM 766 C CA . LEU A 1 98 ? 12.32 7.348 4.688 1 62.53 98 LEU A CA 1
ATOM 767 C C . LEU A 1 98 ? 12.344 8.734 5.32 1 62.53 98 LEU A C 1
ATOM 769 O O . LEU A 1 98 ? 13.328 9.117 5.953 1 62.53 98 LEU A O 1
ATOM 773 N N . PRO A 1 99 ? 11.375 9.461 4.906 1 63.5 99 PRO A N 1
ATOM 774 C CA . PRO A 1 99 ? 11.289 10.766 5.562 1 63.5 99 PRO A CA 1
ATOM 775 C C . PRO A 1 99 ? 11.234 10.664 7.086 1 63.5 99 PRO A C 1
ATOM 777 O O . PRO A 1 99 ? 10.836 9.625 7.621 1 63.5 99 PRO A O 1
ATOM 780 N N . GLY A 1 100 ? 11.875 11.664 7.707 1 65.38 100 GLY A N 1
ATOM 781 C CA . GLY A 1 100 ? 11.812 11.695 9.156 1 65.38 100 GLY A CA 1
ATOM 782 C C . GLY A 1 100 ? 10.414 11.945 9.695 1 65.38 100 GLY A C 1
ATOM 783 O O . GLY A 1 100 ? 10.133 11.656 10.859 1 65.38 100 GLY A O 1
ATOM 784 N N . GLU A 1 101 ? 9.578 12.523 8.898 1 73.44 101 GLU A N 1
ATOM 785 C CA . GLU A 1 101 ? 8.195 12.836 9.273 1 73.44 101 GLU A CA 1
ATOM 786 C C . GLU A 1 101 ? 7.309 12.953 8.039 1 73.44 101 GLU A C 1
ATOM 788 O O . GLU A 1 101 ? 7.793 13.195 6.938 1 73.44 101 GLU A O 1
ATOM 793 N N . MET A 1 102 ? 6.027 12.664 8.32 1 78 102 MET A N 1
ATOM 794 C CA . MET A 1 102 ? 5.059 12.82 7.246 1 78 102 MET A CA 1
ATOM 795 C C . MET A 1 102 ? 4.238 14.094 7.438 1 78 102 MET A C 1
ATOM 797 O O . MET A 1 102 ? 3.994 14.516 8.57 1 78 102 MET A O 1
ATOM 801 N N . GLU A 1 103 ? 3.93 14.688 6.297 1 76.81 103 GLU A N 1
ATOM 802 C CA . GLU A 1 103 ? 2.975 15.789 6.297 1 76.81 103 GLU A CA 1
ATOM 803 C C . GLU A 1 103 ? 1.719 15.43 5.508 1 76.81 103 GLU A C 1
ATOM 805 O O . GLU A 1 103 ? 1.806 14.961 4.367 1 76.81 103 GLU A O 1
ATOM 810 N N . PRO A 1 104 ? 0.535 15.602 6.234 1 77.88 104 PRO A N 1
ATOM 811 C CA . PRO A 1 104 ? -0.695 15.359 5.477 1 77.88 104 PRO A CA 1
ATOM 812 C C . PRO A 1 104 ? -0.977 16.453 4.445 1 77.88 104 PRO A C 1
ATOM 814 O O . PRO A 1 104 ? -0.835 17.641 4.738 1 77.88 104 PRO A O 1
ATOM 817 N N . VAL A 1 105 ? -1.103 16.062 3.223 1 71.81 105 VAL A N 1
ATOM 818 C CA . VAL A 1 105 ? -1.478 16.969 2.146 1 71.81 105 VAL A CA 1
ATOM 819 C C . VAL A 1 105 ? -2.824 16.547 1.562 1 71.81 105 VAL A C 1
ATOM 821 O O . VAL A 1 105 ? -2.979 15.422 1.084 1 71.81 105 VAL A O 1
ATOM 824 N N . VAL A 1 106 ? -3.91 17.281 1.911 1 64.31 106 VAL A N 1
ATOM 825 C CA . VAL A 1 106 ? -5.238 16.953 1.397 1 64.31 106 VAL A CA 1
ATOM 826 C C . VAL A 1 106 ? -5.477 17.688 0.082 1 64.31 106 VAL A C 1
ATOM 828 O O . VAL A 1 106 ? -5.305 18.906 0.005 1 64.31 106 VAL A O 1
ATOM 831 N N . PHE A 1 107 ? -5.5 16.984 -1.029 1 56.53 107 PHE A N 1
ATOM 832 C CA . PHE A 1 107 ? -5.898 17.656 -2.258 1 56.53 107 PHE A CA 1
ATOM 833 C C . PHE A 1 107 ? -7.41 17.609 -2.436 1 56.53 107 PHE A C 1
ATOM 835 O O . PHE A 1 107 ? -8.023 16.562 -2.307 1 56.53 107 PHE A O 1
ATOM 842 N N . SER A 1 108 ? -7.973 18.625 -1.973 1 44.59 108 SER A N 1
ATOM 843 C CA . SER A 1 108 ? -9.391 18.781 -2.26 1 44.59 108 SER A CA 1
ATOM 844 C C . SER A 1 108 ? -9.68 18.609 -3.748 1 44.59 108 SER A C 1
ATOM 846 O O . SER A 1 108 ? -8.82 18.891 -4.586 1 44.59 108 SER A O 1
ATOM 848 N N . SER A 1 109 ? -10.539 17.75 -4.172 1 42.47 109 SER A N 1
ATOM 849 C CA . SER A 1 109 ? -11.031 17.844 -5.543 1 42.47 109 SER A CA 1
ATOM 850 C C . SER A 1 109 ? -10.953 19.281 -6.062 1 42.47 109 SER A C 1
ATOM 852 O O . SER A 1 109 ? -10.82 19.5 -7.266 1 42.47 109 SER A O 1
ATOM 854 N N . GLY A 1 110 ? -11.391 20.359 -5.375 1 34.81 110 GLY A N 1
ATOM 855 C CA . GLY A 1 110 ? -11.664 21.656 -5.984 1 34.81 110 GLY A CA 1
ATOM 856 C C . GLY A 1 110 ? -10.422 22.484 -6.227 1 34.81 110 GLY A C 1
ATOM 857 O O . GLY A 1 110 ? -10.492 23.594 -6.77 1 34.81 110 GLY A O 1
ATOM 858 N N . GLU A 1 111 ? -9.383 22.641 -5.422 1 36.03 111 GLU A N 1
ATOM 859 C CA . GLU A 1 111 ? -8.484 23.75 -5.742 1 36.03 111 GLU A CA 1
ATOM 860 C C . GLU A 1 111 ? -7.625 23.438 -6.961 1 36.03 111 GLU A C 1
ATOM 862 O O . GLU A 1 111 ? -7.062 22.344 -7.062 1 36.03 111 GLU A O 1
ATOM 867 N N . PRO A 1 112 ? -7.672 24.203 -8.125 1 33.31 112 PRO A N 1
ATOM 868 C CA . PRO A 1 112 ? -6.906 24.328 -9.367 1 33.31 112 PRO A CA 1
ATOM 869 C C . PRO A 1 112 ? -5.402 24.219 -9.148 1 33.31 112 PRO A C 1
ATOM 871 O O . PRO A 1 112 ? -4.906 24.531 -8.062 1 33.31 112 PRO A O 1
ATOM 874 N N . GLY A 1 113 ? -4.57 23.172 -9.57 1 32.5 113 GLY A N 1
ATOM 875 C CA . GLY A 1 113 ? -3.154 23.391 -9.797 1 32.5 113 GLY A CA 1
ATOM 876 C C . GLY A 1 113 ? -2.803 24.875 -9.938 1 32.5 113 GLY A C 1
ATOM 877 O O . GLY A 1 113 ? -3.586 25.656 -10.477 1 32.5 113 GLY A O 1
ATOM 878 N N . HIS A 1 114 ? -2.035 25.484 -8.984 1 31.34 114 HIS A N 1
ATOM 879 C CA . HIS A 1 114 ? -1.486 26.797 -9.32 1 31.34 114 HIS A CA 1
ATOM 880 C C . HIS A 1 114 ? -1.093 26.859 -10.797 1 31.34 114 HIS A C 1
ATOM 882 O O . HIS A 1 114 ? -0.266 26.078 -11.258 1 31.34 114 HIS A O 1
ATOM 888 N N . LYS A 1 115 ? -2.043 27.219 -11.805 1 28.08 115 LYS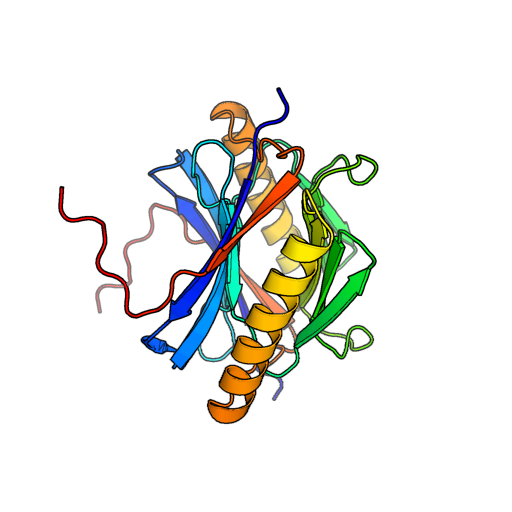 A N 1
ATOM 889 C CA . LYS A 1 115 ? -1.644 27.859 -13.055 1 28.08 115 LYS A CA 1
ATOM 890 C C . LYS A 1 115 ? -0.556 28.906 -12.812 1 28.08 115 LYS A C 1
ATOM 892 O O . LYS A 1 115 ? -0.823 29.969 -12.25 1 28.08 115 LYS A O 1
ATOM 897 N N . GLY A 1 116 ? 0.715 28.5 -12.539 1 22.23 116 GLY A N 1
ATOM 898 C CA . GLY A 1 116 ? 1.669 29.453 -13.086 1 22.23 116 GLY A CA 1
ATOM 899 C C . GLY A 1 116 ? 1.669 29.484 -14.602 1 22.23 116 GLY A C 1
ATOM 900 O O . GLY A 1 116 ? 1.239 28.531 -15.25 1 22.23 116 GLY A O 1
ATOM 901 N N . LYS B 1 1 ? 19.594 16.234 6.684 1 36.31 1 LYS B N 1
ATOM 902 C CA . LYS B 1 1 ? 18.25 16.562 7.16 1 36.31 1 LYS B CA 1
ATOM 903 C C . LYS B 1 1 ? 17.234 15.531 6.703 1 36.31 1 LYS B C 1
ATOM 905 O O . LYS B 1 1 ? 17.234 15.125 5.535 1 36.31 1 LYS B O 1
ATOM 910 N N . LEU B 1 2 ? 16.688 14.633 7.473 1 48.5 2 LEU B N 1
ATOM 911 C CA . LEU B 1 2 ? 15.781 13.547 7.117 1 48.5 2 LEU B CA 1
ATOM 912 C C . LEU B 1 2 ? 14.625 14.055 6.262 1 48.5 2 LEU B C 1
ATOM 914 O O . LEU B 1 2 ? 14.008 15.07 6.59 1 48.5 2 LEU B O 1
ATOM 918 N N . GLY B 1 3 ? 14.648 13.93 5.035 1 56.38 3 GLY B N 1
ATOM 919 C CA . GLY B 1 3 ? 13.672 14.445 4.09 1 56.38 3 GLY B CA 1
ATOM 920 C C . GLY B 1 3 ? 12.242 14.18 4.512 1 56.38 3 GLY B C 1
ATOM 921 O O . GLY B 1 3 ? 11.992 13.461 5.484 1 56.38 3 GLY B O 1
ATOM 922 N N . MET B 1 4 ? 11.219 15.078 4.156 1 69.88 4 MET B N 1
ATOM 923 C CA . MET B 1 4 ? 9.805 14.961 4.492 1 69.88 4 MET B CA 1
ATOM 924 C C . MET B 1 4 ? 9.039 14.266 3.371 1 69.88 4 MET B C 1
ATOM 926 O O . MET B 1 4 ? 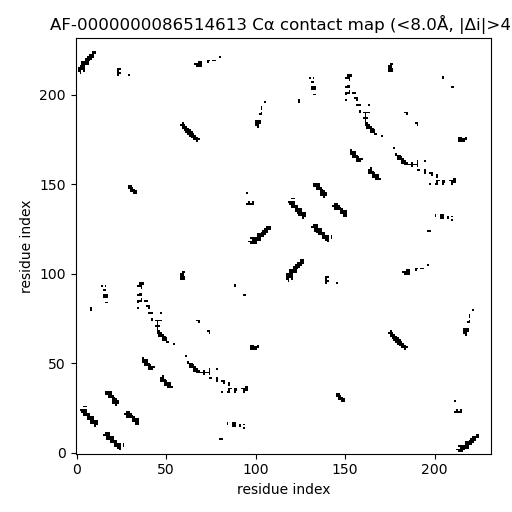9.141 14.656 2.207 1 69.88 4 MET B O 1
ATOM 930 N N . GLY B 1 5 ? 8.539 13.102 3.713 1 80.06 5 GLY B N 1
ATOM 931 C CA . GLY B 1 5 ? 7.559 12.555 2.793 1 80.06 5 GLY B CA 1
ATOM 932 C C . GLY B 1 5 ? 6.184 13.18 2.947 1 80.06 5 GLY B C 1
ATOM 933 O O . GLY B 1 5 ? 5.961 13.992 3.852 1 80.06 5 GLY B O 1
ATOM 934 N N . SER B 1 6 ? 5.402 12.984 1.947 1 87.06 6 SER B N 1
ATOM 935 C CA . SER B 1 6 ? 4.062 13.555 2.029 1 87.06 6 SER B CA 1
ATOM 936 C C . SER B 1 6 ? 2.994 12.477 1.866 1 87.06 6 SER B C 1
ATOM 938 O O . SER B 1 6 ? 3.207 11.484 1.16 1 87.06 6 SER B O 1
ATOM 940 N N . LEU B 1 7 ? 1.964 12.625 2.619 1 91 7 LEU B N 1
ATOM 941 C CA . LEU B 1 7 ? 0.756 11.82 2.484 1 91 7 LEU B CA 1
ATOM 942 C C . LEU B 1 7 ? -0.375 12.633 1.866 1 91 7 LEU B C 1
ATOM 944 O O . LEU B 1 7 ? -0.789 13.656 2.424 1 91 7 LEU B O 1
ATOM 948 N N . GLN B 1 8 ? -0.809 12.188 0.757 1 91.94 8 GLN B N 1
ATOM 949 C CA . GLN B 1 8 ? -1.867 12.891 0.038 1 91.94 8 GLN B CA 1
ATOM 950 C C . GLN B 1 8 ? -3.133 12.039 -0.043 1 91.94 8 GLN B C 1
ATOM 952 O O . GLN B 1 8 ? -3.064 10.836 -0.293 1 91.94 8 GLN B O 1
ATOM 957 N N . VAL B 1 9 ? -4.215 12.672 0.214 1 94.12 9 VAL B N 1
ATOM 958 C CA . VAL B 1 9 ? -5.5 12.031 -0.017 1 94.12 9 VAL B CA 1
ATOM 959 C C . VAL B 1 9 ? -6.188 12.656 -1.227 1 94.12 9 VAL B C 1
ATOM 961 O O . VAL B 1 9 ? -6.406 13.875 -1.261 1 94.12 9 VAL B O 1
ATOM 964 N N . THR B 1 10 ? -6.484 11.812 -2.215 1 93.81 10 THR B N 1
ATOM 965 C CA . THR B 1 10 ? -7.07 12.297 -3.459 1 93.81 10 THR B CA 1
ATOM 966 C C . THR B 1 10 ? -8.367 11.555 -3.777 1 93.81 10 THR B C 1
ATOM 968 O O . THR B 1 10 ? -8.531 10.398 -3.398 1 93.81 10 THR B O 1
ATOM 971 N N . TYR B 1 11 ? -9.227 12.305 -4.531 1 93.69 11 TYR B N 1
ATOM 972 C CA . TYR B 1 11 ? -10.477 11.703 -4.992 1 93.69 11 TYR B CA 1
ATOM 973 C C . TYR B 1 11 ? -10.266 10.953 -6.297 1 93.69 11 TYR B C 1
ATOM 975 O O . TYR B 1 11 ? -9.625 11.461 -7.223 1 93.69 11 TYR B O 1
ATOM 983 N N . ASN B 1 12 ? -10.758 9.727 -6.305 1 92.12 12 ASN B N 1
ATOM 984 C CA . ASN B 1 12 ? -10.766 8.891 -7.504 1 92.12 12 ASN B CA 1
ATOM 985 C C . ASN B 1 12 ? -12.156 8.82 -8.125 1 92.12 12 ASN B C 1
ATOM 987 O O . ASN B 1 12 ? -13.039 8.148 -7.594 1 92.12 12 ASN B O 1
ATOM 991 N N . GLU B 1 13 ? -12.273 9.398 -9.203 1 90.62 13 GLU B N 1
ATOM 992 C CA . GLU B 1 13 ? -13.586 9.523 -9.828 1 90.62 13 GLU B CA 1
ATOM 993 C C . GLU B 1 13 ? -14.094 8.164 -10.305 1 90.62 13 GLU B C 1
ATOM 995 O O . GLU B 1 13 ? -15.297 7.898 -10.258 1 90.62 13 GLU B O 1
ATOM 1000 N N . ASP B 1 14 ? -13.281 7.312 -10.789 1 88.25 14 ASP B N 1
ATOM 1001 C CA . ASP B 1 14 ? -13.688 6.008 -11.297 1 88.25 14 ASP B CA 1
ATOM 1002 C C . ASP B 1 14 ? -14.305 5.152 -10.195 1 88.25 14 ASP B C 1
ATOM 1004 O O . ASP B 1 14 ? -15.188 4.332 -10.461 1 88.25 14 ASP B O 1
ATOM 1008 N N . LEU B 1 15 ? -13.891 5.344 -8.984 1 88.88 15 LEU B N 1
ATOM 1009 C CA . LEU B 1 15 ? -14.328 4.527 -7.859 1 88.88 15 LEU B CA 1
ATOM 1010 C C . LEU B 1 15 ? -15.336 5.277 -7 1 88.88 15 LEU B C 1
ATOM 1012 O O . LEU B 1 15 ? -16.016 4.676 -6.164 1 88.88 15 LEU B O 1
ATOM 1016 N N . ASN B 1 16 ? -15.438 6.543 -7.285 1 93.5 16 ASN B N 1
ATOM 1017 C CA . ASN B 1 16 ? -16.188 7.395 -6.371 1 93.5 16 ASN B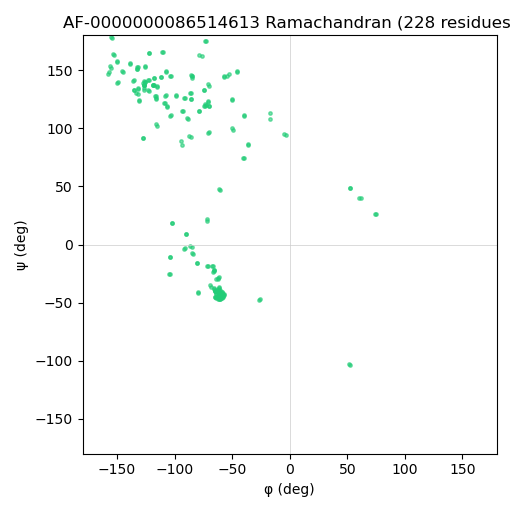 CA 1
ATOM 1018 C C . ASN B 1 16 ? -15.703 7.242 -4.934 1 93.5 16 ASN B C 1
ATOM 1020 O O . ASN B 1 16 ? -16.5 6.992 -4.027 1 93.5 16 ASN B O 1
ATOM 1024 N N . GLY B 1 17 ? -14.391 7.316 -4.762 1 94.88 17 GLY B N 1
ATOM 1025 C CA . GLY B 1 17 ? -13.734 7.125 -3.477 1 94.88 17 GLY B CA 1
ATOM 1026 C C . GLY B 1 17 ? -12.391 7.824 -3.377 1 94.88 17 GLY B C 1
ATOM 1027 O O . GLY B 1 17 ? -11.969 8.5 -4.316 1 94.88 17 GLY B O 1
ATOM 1028 N N . ASN B 1 18 ? -11.773 7.711 -2.211 1 96.31 18 ASN B N 1
ATOM 1029 C CA . ASN B 1 18 ? -10.5 8.383 -1.953 1 96.31 18 ASN B CA 1
ATOM 1030 C C . ASN B 1 18 ? -9.344 7.398 -1.913 1 96.31 18 ASN B C 1
ATOM 1032 O O . ASN B 1 18 ? -9.523 6.234 -1.548 1 96.31 18 ASN B O 1
ATOM 1036 N N . CYS B 1 19 ? -8.219 7.922 -2.322 1 95.88 19 CYS B N 1
ATOM 1037 C CA . CYS B 1 19 ? -6.969 7.18 -2.254 1 95.88 19 CYS B CA 1
ATOM 1038 C C . CYS B 1 19 ? -5.961 7.895 -1.362 1 95.88 19 CYS B C 1
ATOM 1040 O O . CYS B 1 19 ? -5.836 9.117 -1.412 1 95.88 19 CYS B O 1
ATOM 1042 N N . VAL B 1 20 ? -5.273 7.133 -0.546 1 95.44 20 VAL B N 1
ATOM 1043 C CA . VAL B 1 20 ? -4.105 7.625 0.177 1 95.44 20 VAL B CA 1
ATOM 1044 C C . VAL B 1 20 ? -2.842 7.348 -0.63 1 95.44 20 VAL B C 1
ATOM 1046 O O . VAL B 1 20 ? -2.578 6.203 -1.006 1 95.44 20 VAL B O 1
ATOM 1049 N N . LYS B 1 21 ? -2.088 8.453 -0.835 1 93.25 21 LYS B N 1
ATOM 1050 C CA . LYS B 1 21 ? -0.856 8.352 -1.613 1 93.25 21 LYS B CA 1
ATOM 1051 C C . LYS B 1 21 ? 0.344 8.844 -0.81 1 93.25 21 LYS B C 1
ATOM 1053 O O . LYS B 1 21 ? 0.294 9.914 -0.2 1 93.25 21 LYS B O 1
ATOM 1058 N N . PHE B 1 22 ? 1.321 7.996 -0.899 1 90.88 22 PHE B N 1
ATOM 1059 C CA . PHE B 1 22 ? 2.564 8.32 -0.208 1 90.88 22 PHE B CA 1
ATOM 1060 C C . PHE B 1 22 ? 3.658 8.688 -1.203 1 90.88 22 PHE B C 1
ATOM 1062 O O . PHE B 1 22 ? 3.91 7.953 -2.158 1 90.88 22 PHE B O 1
ATOM 1069 N N . PHE B 1 23 ? 4.258 9.891 -0.902 1 89.81 23 PHE B N 1
ATOM 1070 C CA . PHE B 1 23 ? 5.348 10.367 -1.746 1 89.81 23 PHE B CA 1
ATOM 1071 C C . PHE B 1 23 ? 6.641 10.484 -0.949 1 89.81 23 PHE B C 1
ATOM 1073 O O . PHE B 1 23 ? 6.629 10.906 0.209 1 89.81 23 PHE B O 1
ATOM 1080 N N . SER B 1 24 ? 7.723 10.156 -1.629 1 84.88 24 SER B N 1
ATOM 1081 C CA . SER B 1 24 ? 9.047 10.383 -1.059 1 84.88 24 SER B CA 1
ATOM 1082 C C . SER B 1 24 ? 9.406 11.867 -1.064 1 84.88 24 SER B C 1
ATOM 1084 O O . SER B 1 24 ? 8.633 12.695 -1.545 1 84.88 24 SER B O 1
ATOM 1086 N N . ASP B 1 25 ? 10.516 12.141 -0.479 1 82.69 25 ASP B N 1
ATOM 1087 C CA . ASP B 1 25 ? 10.969 13.523 -0.406 1 82.69 25 ASP B CA 1
ATOM 1088 C C . ASP B 1 25 ? 11.203 14.102 -1.801 1 82.69 25 ASP B C 1
ATOM 1090 O O . ASP B 1 25 ? 11.094 15.312 -2.004 1 82.69 25 ASP B O 1
ATOM 1094 N N . ASP B 1 26 ? 11.531 13.312 -2.738 1 81.56 26 ASP B N 1
ATOM 1095 C CA . ASP B 1 26 ? 11.734 13.758 -4.113 1 81.56 26 ASP B CA 1
ATOM 1096 C C . ASP B 1 26 ? 10.438 13.695 -4.914 1 81.56 26 ASP B C 1
ATOM 1098 O O . ASP B 1 26 ? 10.461 13.742 -6.145 1 81.56 26 ASP B O 1
ATOM 1102 N N . ASN B 1 27 ? 9.305 13.445 -4.246 1 83.81 27 ASN B N 1
ATOM 1103 C CA . ASN B 1 27 ? 7.949 13.5 -4.785 1 83.81 27 ASN B CA 1
ATOM 1104 C C . ASN B 1 27 ? 7.656 12.297 -5.68 1 83.81 27 ASN B C 1
ATOM 1106 O O . ASN B 1 27 ? 6.898 12.406 -6.645 1 83.81 27 ASN B O 1
ATOM 1110 N N . VAL B 1 28 ? 8.359 11.234 -5.398 1 86.56 28 VAL B N 1
ATOM 1111 C CA . VAL B 1 28 ? 8.047 9.977 -6.066 1 86.56 28 VAL B CA 1
ATOM 1112 C C . VAL B 1 28 ? 6.938 9.242 -5.309 1 86.56 28 VAL B C 1
ATOM 1114 O O . VAL B 1 28 ? 7.02 9.078 -4.09 1 86.56 28 VAL B O 1
ATOM 1117 N N . GLN B 1 29 ? 5.859 8.922 -6.102 1 91.31 29 GLN B N 1
ATOM 1118 C CA . GLN B 1 29 ? 4.805 8.141 -5.461 1 91.31 29 GLN B CA 1
ATOM 1119 C C . GLN B 1 29 ? 5.266 6.715 -5.188 1 91.31 29 GLN B C 1
ATOM 1121 O O . GLN B 1 29 ? 5.477 5.934 -6.121 1 91.31 29 GLN B O 1
ATOM 1126 N N . LEU B 1 30 ? 5.281 6.328 -3.943 1 90.69 30 LEU B N 1
ATOM 1127 C CA . LEU B 1 30 ? 5.848 5.035 -3.57 1 90.69 30 LEU B CA 1
ATOM 1128 C C . LEU B 1 30 ? 4.746 4.027 -3.266 1 90.69 30 LEU B C 1
ATOM 1130 O O . LEU B 1 30 ? 4.961 2.816 -3.375 1 90.69 30 LEU B O 1
ATOM 1134 N N . CYS B 1 31 ? 3.652 4.473 -2.898 1 92.94 31 CYS B N 1
ATOM 1135 C CA . CYS B 1 31 ? 2.553 3.607 -2.49 1 92.94 31 CYS B CA 1
ATOM 1136 C C . CYS B 1 31 ? 1.215 4.324 -2.625 1 92.94 31 CYS B C 1
ATOM 1138 O O . CYS B 1 31 ? 1.14 5.543 -2.465 1 92.94 31 CYS B O 1
ATOM 1140 N N . SER B 1 32 ? 0.235 3.578 -2.91 1 93.62 32 SER B N 1
ATOM 1141 C CA . SER B 1 32 ? -1.13 4.094 -2.869 1 93.62 32 SER B CA 1
ATOM 1142 C C . SER B 1 32 ? -2.113 3.018 -2.418 1 93.62 32 SER B C 1
ATOM 1144 O O . SER B 1 32 ? -1.882 1.827 -2.637 1 93.62 32 SER B O 1
ATOM 1146 N N . HIS B 1 33 ? -3.162 3.428 -1.767 1 93.38 33 HIS B N 1
ATOM 1147 C CA . HIS B 1 33 ? -4.219 2.494 -1.393 1 93.38 33 HIS B CA 1
ATOM 1148 C C . HIS B 1 33 ? -5.574 3.188 -1.342 1 93.38 33 HIS B C 1
ATOM 1150 O O . HIS B 1 33 ? -5.684 4.312 -0.846 1 93.38 33 HIS B O 1
ATOM 1156 N N . VAL B 1 34 ? -6.516 2.492 -1.834 1 94.5 34 VAL B N 1
ATOM 1157 C CA . VAL B 1 34 ? -7.887 2.99 -1.784 1 94.5 34 VAL B CA 1
ATOM 1158 C C . VAL B 1 34 ? -8.43 2.854 -0.366 1 94.5 34 VAL B C 1
ATOM 1160 O O . VAL B 1 34 ? -8.227 1.833 0.292 1 94.5 34 VAL B O 1
ATOM 1163 N N . ILE B 1 35 ? -9.031 3.889 0.119 1 95.75 35 ILE B N 1
ATOM 1164 C CA . ILE B 1 35 ? -9.734 3.783 1.391 1 95.75 35 ILE B CA 1
ATOM 1165 C C . ILE B 1 35 ? -11.031 2.992 1.197 1 95.75 35 ILE B C 1
ATOM 1167 O O . ILE B 1 35 ? -11.914 3.408 0.447 1 95.75 35 ILE B O 1
ATOM 1171 N N . CYS B 1 36 ? -11.219 1.907 1.873 1 93.75 36 CYS B N 1
ATOM 1172 C CA . CYS B 1 36 ? -12.383 1.03 1.741 1 93.75 36 CYS B CA 1
ATOM 1173 C C . CYS B 1 36 ? -13.25 1.089 2.988 1 93.75 36 CYS B C 1
ATOM 1175 O O . CYS B 1 36 ? -12.82 1.571 4.035 1 93.75 36 CYS B O 1
ATOM 1177 N N . ARG B 1 37 ? -14.461 0.544 2.775 1 93.5 37 ARG B N 1
ATOM 1178 C CA . ARG B 1 37 ? -15.453 0.635 3.842 1 93.5 37 ARG B CA 1
ATOM 1179 C C . ARG B 1 37 ? -15.023 -0.18 5.059 1 93.5 37 ARG B C 1
ATOM 1181 O O . ARG B 1 37 ? -15.461 0.092 6.18 1 93.5 37 ARG B O 1
ATOM 1188 N N . GLU B 1 38 ? -14.117 -1.198 4.852 1 89.81 38 GLU B N 1
ATOM 1189 C CA . GLU B 1 38 ? -13.695 -2.072 5.938 1 89.81 38 GLU B CA 1
ATOM 1190 C C . GLU B 1 38 ? -12.523 -1.466 6.707 1 89.81 38 GLU B C 1
ATOM 1192 O O . GLU B 1 38 ? -12.055 -2.041 7.691 1 89.81 38 GLU B O 1
ATOM 1197 N N . HIS B 1 39 ? -12.07 -0.329 6.281 1 93.06 39 HIS B N 1
ATOM 1198 C CA . HIS B 1 39 ? -10.883 0.231 6.91 1 93.06 39 HIS B CA 1
ATOM 1199 C C . HIS B 1 39 ? -11.234 1.023 8.164 1 93.06 39 HIS B C 1
ATOM 1201 O O . HIS B 1 39 ? -12.305 1.633 8.234 1 93.06 39 HIS B O 1
ATOM 1207 N N . SER B 1 40 ? -10.289 0.905 9.125 1 93.56 40 SER B N 1
ATOM 1208 C CA . SER B 1 40 ? -10.336 1.761 10.305 1 93.56 40 SER B CA 1
ATOM 1209 C C . SER B 1 40 ? -8.969 2.373 10.594 1 93.56 40 SER B C 1
ATOM 1211 O O . SER B 1 40 ? -7.938 1.793 10.25 1 93.56 40 SER B O 1
ATOM 1213 N N . ILE B 1 41 ? -9.047 3.578 11.203 1 95.19 41 ILE B N 1
ATOM 1214 C CA . ILE B 1 41 ? -7.801 4.258 11.539 1 95.19 41 ILE B CA 1
ATOM 1215 C C . ILE B 1 41 ? -7.793 4.609 13.031 1 95.19 41 ILE B C 1
ATOM 1217 O O . ILE B 1 41 ? -8.82 5.008 13.586 1 95.19 41 ILE B O 1
ATOM 1221 N N . LYS B 1 42 ? -6.598 4.418 13.57 1 95.38 42 LYS B N 1
ATOM 1222 C CA . LYS B 1 42 ? -6.383 4.723 14.984 1 95.38 42 LYS B CA 1
ATOM 1223 C C . LYS B 1 42 ? -5.324 5.809 15.156 1 95.38 42 LYS B C 1
ATOM 1225 O O . LYS B 1 42 ? -4.293 5.789 14.477 1 95.38 42 LYS B O 1
ATOM 1230 N N . LEU B 1 43 ? -5.625 6.711 16.062 1 96.06 43 LEU B N 1
ATOM 1231 C CA . LEU B 1 43 ? -4.707 7.797 16.391 1 96.06 43 LEU B CA 1
ATOM 1232 C C . LEU B 1 43 ? -3.922 7.48 17.656 1 96.06 43 LEU B C 1
ATOM 1234 O O . LEU B 1 43 ? -4.5 7.051 18.656 1 96.06 43 LEU B O 1
ATOM 1238 N N . ASN B 1 44 ? -2.586 7.605 17.531 1 94.19 44 ASN B N 1
ATOM 1239 C CA . ASN B 1 44 ? -1.677 7.496 18.656 1 94.19 44 ASN B CA 1
ATOM 1240 C C . ASN B 1 44 ? -0.743 8.703 18.75 1 94.19 44 ASN B C 1
ATOM 1242 O O . ASN B 1 44 ? 0.37 8.672 18.219 1 94.19 44 ASN B O 1
ATOM 1246 N N . LYS B 1 45 ? -1.151 9.758 19.516 1 93.75 45 LYS B N 1
ATOM 1247 C CA . LYS B 1 45 ? -0.373 10.984 19.641 1 93.75 45 LYS B CA 1
ATOM 1248 C C . LYS B 1 45 ? 0.002 11.555 18.281 1 93.75 45 LYS B C 1
ATOM 1250 O O . LYS B 1 45 ? -0.851 12.086 17.578 1 93.75 45 LYS B O 1
ATOM 1255 N N . GLN B 1 46 ? 1.292 11.359 17.859 1 93.06 46 GLN B N 1
ATOM 1256 C CA . GLN B 1 46 ? 1.761 11.961 16.609 1 93.06 46 GLN B CA 1
ATOM 1257 C C . GLN B 1 46 ? 1.81 10.93 15.484 1 93.06 46 GLN B C 1
ATOM 1259 O O . GLN B 1 46 ? 2.52 11.117 14.5 1 93.06 46 GLN B O 1
ATOM 1264 N N . SER B 1 47 ? 1.073 9.82 15.711 1 91.12 47 SER B N 1
ATOM 1265 C CA . SER B 1 47 ? 1.059 8.773 14.695 1 91.12 47 SER B CA 1
ATOM 1266 C C . SER B 1 47 ? -0.342 8.195 14.516 1 91.12 47 SER B C 1
ATOM 1268 O O . SER B 1 47 ? -1.202 8.359 15.383 1 91.12 47 SER B O 1
ATOM 1270 N N . CYS B 1 48 ? -0.521 7.648 13.297 1 94.06 48 CYS B N 1
ATOM 1271 C CA . CYS B 1 48 ? -1.762 6.93 13.031 1 94.06 48 CYS B CA 1
ATOM 1272 C C . CYS B 1 48 ? -1.481 5.578 12.383 1 94.06 48 CYS B C 1
ATOM 1274 O O . CYS B 1 48 ? -0.423 5.383 11.789 1 94.06 48 CYS B O 1
ATOM 1276 N N . GLU B 1 49 ? -2.406 4.699 12.633 1 92.62 49 GLU B N 1
ATOM 1277 C CA . GLU B 1 49 ? -2.365 3.379 12.008 1 92.62 49 GLU B CA 1
ATOM 1278 C C . GLU B 1 49 ? -3.719 3.008 11.414 1 92.62 49 GLU B C 1
ATOM 1280 O O . GLU B 1 49 ? -4.766 3.312 11.992 1 92.62 49 GLU B O 1
ATOM 1285 N N . TRP B 1 50 ? -3.693 2.467 10.141 1 92.88 50 TRP B N 1
ATOM 1286 C CA . TRP B 1 50 ? -4.965 2.053 9.555 1 92.88 50 TRP B CA 1
ATOM 1287 C C . TRP B 1 50 ? -4.836 0.692 8.883 1 92.88 50 TRP B C 1
ATOM 1289 O O . TRP B 1 50 ? -3.752 0.323 8.422 1 92.88 50 TRP B O 1
ATOM 1299 N N . ASN B 1 51 ? -5.789 -0.141 8.977 1 87.5 51 ASN B N 1
ATOM 1300 C CA . ASN B 1 51 ? -5.918 -1.483 8.414 1 87.5 51 ASN B CA 1
ATOM 1301 C C . ASN B 1 51 ? -7.379 -1.864 8.203 1 87.5 51 ASN B C 1
ATOM 1303 O O . ASN B 1 51 ? -8.281 -1.159 8.664 1 87.5 51 ASN B O 1
ATOM 1307 N N . PRO B 1 52 ? -7.531 -2.949 7.375 1 80.5 52 PRO B N 1
ATOM 1308 C CA . PRO B 1 52 ? -8.891 -3.496 7.406 1 80.5 52 PRO B CA 1
ATOM 1309 C C . PRO B 1 52 ? -9.328 -3.904 8.812 1 80.5 52 PRO B C 1
ATOM 1311 O O . PRO B 1 52 ? -8.492 -4.285 9.633 1 80.5 52 PRO B O 1
ATOM 1314 N N . ILE B 1 53 ? -10.555 -3.705 9.078 1 69.94 53 ILE B N 1
ATOM 1315 C CA . ILE B 1 53 ? -11.102 -3.941 10.406 1 69.94 53 ILE B CA 1
ATOM 1316 C C . ILE B 1 53 ? -10.875 -5.398 10.812 1 69.94 53 ILE B C 1
ATOM 1318 O O . ILE B 1 53 ? -10.531 -5.688 11.961 1 69.94 53 ILE B O 1
ATOM 1322 N N . ASP B 1 54 ? -11.141 -6.285 9.922 1 63.38 54 ASP B N 1
ATOM 1323 C CA . ASP B 1 54 ? -10.992 -7.688 10.297 1 63.38 54 ASP B CA 1
ATOM 1324 C C . ASP B 1 54 ? -9.602 -8.211 9.93 1 63.38 54 ASP B C 1
ATOM 1326 O O . ASP B 1 54 ? -9.359 -8.586 8.781 1 63.38 54 ASP B O 1
ATOM 1330 N N . PHE B 1 55 ? -8.734 -7.977 10.828 1 60 55 PHE B N 1
ATOM 1331 C CA . PHE B 1 55 ? -7.375 -8.477 10.641 1 60 55 PHE B CA 1
ATOM 1332 C C . PHE B 1 55 ? -7.281 -9.945 11.016 1 60 55 PHE B C 1
ATOM 1334 O O . PHE B 1 55 ? -6.316 -10.625 10.656 1 60 55 PHE B O 1
ATOM 1341 N N . SER B 1 56 ? -8.258 -10.383 11.695 1 56.69 56 SER B N 1
ATOM 1342 C CA . SER B 1 56 ? -8.227 -11.75 12.219 1 56.69 56 SER B CA 1
ATOM 1343 C C . SER B 1 56 ? -8.719 -12.75 11.18 1 56.69 56 SER B C 1
ATOM 1345 O O . SER B 1 56 ? -8.555 -13.961 11.359 1 56.69 56 SER B O 1
ATOM 1347 N N . THR B 1 57 ? -9.188 -12.258 10.125 1 60.94 57 THR B N 1
ATOM 1348 C CA . THR B 1 57 ? -9.734 -13.172 9.125 1 60.94 57 THR B CA 1
ATOM 1349 C C . THR B 1 57 ? -8.625 -13.688 8.211 1 60.94 57 THR B C 1
ATOM 1351 O O . THR B 1 57 ? -7.535 -13.125 8.164 1 60.94 57 THR B O 1
ATOM 1354 N N . ASP B 1 58 ? -8.773 -14.922 7.797 1 66.56 58 ASP B N 1
ATOM 1355 C CA . ASP B 1 58 ? -7.902 -15.594 6.832 1 66.56 58 ASP B CA 1
ATOM 1356 C C . ASP B 1 58 ? -7.93 -14.883 5.484 1 66.56 58 ASP B C 1
ATOM 1358 O O . ASP B 1 58 ? -8.18 -15.508 4.449 1 66.56 58 ASP B O 1
ATOM 1362 N N . GLU B 1 59 ? -7.785 -13.641 5.512 1 72.69 59 GLU B N 1
ATOM 1363 C CA . GLU B 1 59 ? -7.758 -12.906 4.25 1 72.69 59 GLU B CA 1
ATOM 1364 C C . GLU B 1 59 ? -6.469 -13.172 3.48 1 72.69 59 GLU B C 1
ATOM 1366 O O . GLU B 1 59 ? -5.395 -13.273 4.074 1 72.69 59 GLU B O 1
ATOM 1371 N N . PRO B 1 60 ? -6.684 -13.336 2.199 1 77.56 60 PRO B N 1
ATOM 1372 C CA . PRO B 1 60 ? -5.512 -13.672 1.389 1 77.56 60 PRO B CA 1
ATOM 1373 C C . PRO B 1 60 ? -4.504 -12.531 1.305 1 77.56 60 PRO B C 1
ATOM 1375 O O . PRO B 1 60 ? -3.348 -12.742 0.93 1 77.56 60 PRO B O 1
ATOM 1378 N N . LEU B 1 61 ? -4.977 -11.344 1.616 1 81.69 61 LEU B N 1
ATOM 1379 C CA . LEU B 1 61 ? -4.086 -10.188 1.629 1 81.69 61 LEU B CA 1
ATOM 1380 C C . LEU B 1 61 ? -4.25 -9.391 2.918 1 81.69 61 LEU B C 1
ATOM 1382 O O . LEU B 1 61 ? -5.367 -9.016 3.281 1 81.69 61 LEU B O 1
ATOM 1386 N N . ARG B 1 62 ? -3.098 -9.219 3.602 1 84 62 ARG B N 1
ATOM 1387 C CA . ARG B 1 62 ? -3.045 -8.406 4.812 1 84 62 ARG B CA 1
ATOM 1388 C C . ARG B 1 62 ? -2.123 -7.207 4.625 1 84 62 ARG B C 1
ATOM 1390 O O . ARG B 1 62 ? -1.007 -7.348 4.121 1 84 62 ARG B O 1
ATOM 1397 N N . LYS B 1 63 ? -2.775 -6.105 4.969 1 87.31 63 LYS B N 1
ATOM 1398 C CA . LYS B 1 63 ? -2.055 -4.84 4.859 1 87.31 63 LYS B CA 1
ATOM 1399 C C . LYS B 1 63 ? -2.109 -4.062 6.172 1 87.31 63 LYS B C 1
ATOM 1401 O O . LYS B 1 63 ? -3.15 -4.02 6.832 1 87.31 63 LYS B O 1
ATOM 1406 N N . HIS B 1 64 ? -0.942 -3.555 6.543 1 87.31 64 HIS B N 1
ATOM 1407 C CA . HIS B 1 64 ? -0.836 -2.688 7.707 1 87.31 64 HIS B CA 1
ATOM 1408 C C . HIS B 1 64 ? -0.004 -1.447 7.398 1 87.31 64 HIS B C 1
ATOM 1410 O O . HIS B 1 64 ? 1.109 -1.556 6.879 1 87.31 64 HIS B O 1
ATOM 1416 N N . PHE B 1 65 ? -0.688 -0.267 7.809 1 89.5 65 PHE B N 1
ATOM 1417 C CA . PHE B 1 65 ? -0.01 0.999 7.559 1 89.5 65 PHE B CA 1
ATOM 1418 C C . PHE B 1 65 ? 0.093 1.822 8.836 1 89.5 65 PHE B C 1
ATOM 1420 O O . PHE B 1 65 ? -0.844 1.855 9.633 1 89.5 65 PHE B O 1
ATOM 1427 N N . MET B 1 66 ? 1.256 2.398 9.016 1 88.56 66 MET B N 1
ATOM 1428 C CA . MET B 1 66 ? 1.473 3.363 10.094 1 88.56 66 MET B CA 1
ATOM 1429 C C . MET B 1 66 ? 2.242 4.578 9.586 1 88.56 66 MET B C 1
ATOM 1431 O O . MET B 1 66 ? 3.23 4.434 8.867 1 88.56 66 MET B O 1
ATOM 1435 N N . ALA B 1 67 ? 1.759 5.742 9.93 1 90.38 67 ALA B N 1
ATOM 1436 C CA . ALA B 1 67 ? 2.43 6.992 9.586 1 90.38 67 ALA B CA 1
ATOM 1437 C C . ALA B 1 67 ? 2.662 7.855 10.82 1 90.38 67 ALA B C 1
ATOM 1439 O O . ALA B 1 67 ? 1.787 7.961 11.688 1 90.38 67 ALA B O 1
ATOM 1440 N N . SER B 1 68 ? 3.824 8.43 10.891 1 90 68 SER B N 1
ATOM 1441 C CA . SER B 1 68 ? 4.16 9.383 11.945 1 90 68 SER B CA 1
ATOM 1442 C C . SER B 1 68 ? 4.324 10.789 11.383 1 90 68 SER B C 1
ATOM 1444 O O . SER B 1 68 ? 4.887 10.977 10.305 1 90 68 SER B O 1
ATOM 1446 N N . PHE B 1 69 ? 3.885 11.758 12.203 1 89.44 69 PHE B N 1
ATOM 1447 C CA . PHE B 1 69 ? 3.838 13.148 11.758 1 89.44 69 PHE B CA 1
ATOM 1448 C C . PHE B 1 69 ? 4.664 14.039 12.672 1 89.44 69 PHE B C 1
ATOM 1450 O O . PHE B 1 69 ? 5.051 13.625 13.766 1 89.44 69 PHE B O 1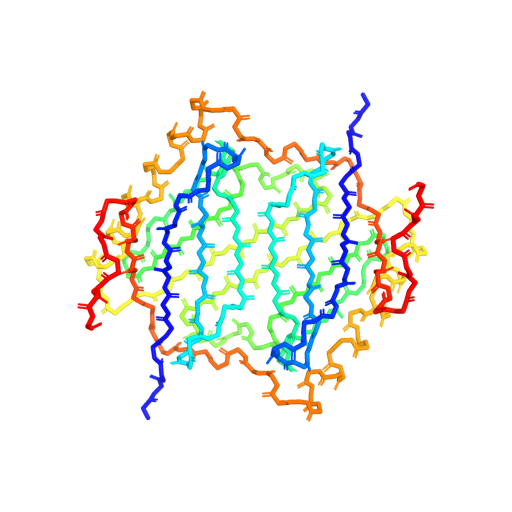
ATOM 1457 N N . SER B 1 70 ? 4.926 15.258 12.141 1 86.19 70 SER B N 1
ATOM 1458 C CA . SER B 1 70 ? 5.75 16.203 12.891 1 86.19 70 SER B CA 1
ATOM 1459 C C . SER B 1 70 ? 5.008 16.75 14.102 1 86.19 70 SER B C 1
ATOM 1461 O O . SER B 1 70 ? 5.625 17.266 15.031 1 86.19 70 SER B O 1
ATOM 1463 N N . SER B 1 71 ? 3.658 16.609 14.078 1 90.25 71 SER B N 1
ATOM 1464 C CA . SER B 1 71 ? 2.859 17.125 15.18 1 90.25 71 SER B CA 1
ATOM 1465 C C . SER B 1 71 ? 1.583 16.312 15.375 1 90.25 71 SER B C 1
ATOM 1467 O O . SER B 1 71 ? 1.116 15.656 14.445 1 90.25 71 SER B O 1
ATOM 1469 N N . ALA B 1 72 ? 1.07 16.422 16.609 1 93.19 72 ALA B N 1
ATOM 1470 C CA . ALA B 1 72 ? -0.213 15.789 16.891 1 93.19 72 ALA B CA 1
ATOM 1471 C C . ALA B 1 72 ? -1.321 16.359 16.016 1 93.19 72 ALA B C 1
ATOM 1473 O O . ALA B 1 72 ? -2.219 15.641 15.586 1 93.19 72 ALA B O 1
ATOM 1474 N N . ALA B 1 73 ? -1.282 17.641 15.766 1 94 73 ALA B N 1
ATOM 1475 C CA . ALA B 1 73 ? -2.285 18.312 14.945 1 94 73 ALA B CA 1
ATOM 1476 C C . ALA B 1 73 ? -2.305 17.75 13.523 1 94 73 ALA B C 1
ATOM 1478 O O . ALA B 1 73 ? -3.375 17.547 12.945 1 94 73 ALA B O 1
ATOM 1479 N N . ALA B 1 74 ? -1.142 17.516 13.031 1 90.69 74 ALA B N 1
ATOM 1480 C CA . ALA B 1 74 ? -1.044 16.938 11.695 1 90.69 74 ALA B CA 1
ATOM 1481 C C . ALA B 1 74 ? -1.642 15.531 11.656 1 90.69 74 ALA B C 1
ATOM 1483 O O . ALA B 1 74 ? -2.344 15.172 10.711 1 90.69 74 ALA B O 1
ATOM 1484 N N . ALA B 1 75 ? -1.35 14.758 12.688 1 93.12 75 ALA B N 1
ATOM 1485 C CA . ALA B 1 75 ? -1.902 13.414 12.789 1 93.12 75 ALA B CA 1
ATOM 1486 C C . ALA B 1 75 ? -3.426 13.453 12.883 1 93.12 75 ALA B C 1
ATOM 1488 O O . ALA B 1 75 ? -4.117 12.688 12.203 1 93.12 75 ALA B O 1
ATOM 1489 N N . GLU B 1 76 ? -3.906 14.344 13.617 1 95.19 76 GLU B N 1
ATOM 1490 C CA . GLU B 1 76 ? -5.348 14.508 13.789 1 95.19 76 GLU B CA 1
ATOM 1491 C C . GLU B 1 76 ? -6.016 14.922 12.484 1 95.19 76 GLU B C 1
ATOM 1493 O O . GLU B 1 76 ? -7.109 14.453 12.164 1 95.19 76 GLU B O 1
ATOM 1498 N N . GLU B 1 77 ? -5.32 15.773 11.789 1 93.81 77 GLU B N 1
ATOM 1499 C CA . GLU B 1 77 ? -5.84 16.203 10.5 1 93.81 77 GLU B CA 1
ATOM 1500 C C . GLU B 1 77 ? -5.965 15.023 9.531 1 93.81 77 GLU B C 1
ATOM 1502 O O . GLU B 1 77 ? -6.988 14.875 8.859 1 93.81 77 GLU B O 1
ATOM 1507 N N . PHE B 1 78 ? -4.98 14.25 9.461 1 93.62 78 PHE B N 1
ATOM 1508 C CA . PHE B 1 78 ? -5.008 13.086 8.578 1 93.62 78 PHE B CA 1
ATOM 1509 C C . PHE B 1 78 ? -6.125 12.133 8.977 1 93.62 78 PHE B C 1
ATOM 1511 O O . PHE B 1 78 ? -6.844 11.617 8.117 1 93.62 78 PHE B O 1
ATOM 1518 N N . VAL B 1 79 ? -6.258 11.875 10.234 1 95.88 79 VAL B N 1
ATOM 1519 C CA . VAL B 1 79 ? -7.285 10.969 10.734 1 95.88 79 VAL B CA 1
ATOM 1520 C C . VAL B 1 79 ? -8.664 11.477 10.328 1 95.88 79 VAL B C 1
ATOM 1522 O O . VAL B 1 79 ? -9.523 10.695 9.914 1 95.88 79 VAL B O 1
ATOM 1525 N N . ALA B 1 80 ? -8.891 12.758 10.438 1 95.56 80 ALA B N 1
ATOM 1526 C CA . ALA B 1 80 ? -10.172 13.352 10.047 1 95.56 80 ALA B CA 1
ATOM 1527 C C . ALA B 1 80 ? -10.445 13.133 8.562 1 95.56 80 ALA B C 1
ATOM 1529 O O . ALA B 1 80 ? -11.555 12.75 8.18 1 95.56 80 ALA B O 1
ATOM 1530 N N . ILE B 1 81 ? -9.438 13.344 7.793 1 94.25 81 ILE B N 1
ATOM 1531 C CA . ILE B 1 81 ? -9.562 13.18 6.348 1 94.25 81 ILE B CA 1
ATOM 1532 C C . ILE B 1 81 ? -9.836 11.719 6.016 1 94.25 81 ILE B C 1
ATOM 1534 O O . ILE B 1 81 ? -10.688 11.414 5.176 1 94.25 81 ILE B O 1
ATOM 1538 N N . PHE B 1 82 ? -9.117 10.859 6.621 1 95.94 82 PHE B N 1
ATOM 1539 C CA . PHE B 1 82 ? -9.289 9.422 6.41 1 95.94 82 PHE B CA 1
ATOM 1540 C C . PHE B 1 82 ? -10.711 8.992 6.734 1 95.94 82 PHE B C 1
ATOM 1542 O O . PHE B 1 82 ? -11.336 8.266 5.965 1 95.94 82 PHE B O 1
ATOM 1549 N N . ASN B 1 83 ? -11.195 9.477 7.812 1 96.31 83 ASN B N 1
ATOM 1550 C CA . ASN B 1 83 ? -12.539 9.117 8.242 1 96.31 83 ASN B CA 1
ATOM 1551 C C . ASN B 1 83 ? -13.594 9.617 7.254 1 96.31 83 ASN B C 1
ATOM 1553 O O . ASN B 1 83 ? -14.594 8.938 7.012 1 96.31 83 ASN B O 1
ATOM 1557 N N . GLU B 1 84 ? -13.398 10.781 6.77 1 95.5 84 GLU B N 1
ATOM 1558 C CA . GLU B 1 84 ? -14.289 11.273 5.719 1 95.5 84 GLU B CA 1
ATOM 1559 C C . GLU B 1 84 ? -14.266 10.352 4.504 1 95.5 84 GLU B C 1
ATOM 1561 O O . GLU B 1 84 ? -15.312 10.047 3.926 1 95.5 84 GLU B O 1
ATOM 1566 N N . GLY B 1 85 ? -13.062 9.969 4.098 1 95.44 85 GLY B N 1
ATOM 1567 C CA . GLY B 1 85 ? -12.93 9.016 3.004 1 95.44 85 GLY B CA 1
ATOM 1568 C C . GLY B 1 85 ? -13.609 7.691 3.281 1 95.44 85 GLY B C 1
ATOM 1569 O O . GLY B 1 85 ? -14.188 7.078 2.377 1 95.44 85 GLY B O 1
ATOM 1570 N N . GLN B 1 86 ? -13.453 7.234 4.547 1 95.56 86 GLN B N 1
ATOM 1571 C CA . GLN B 1 86 ? -14.094 5.984 4.945 1 95.56 86 GLN B CA 1
ATOM 1572 C C . GLN B 1 86 ? -15.617 6.09 4.848 1 95.56 86 GLN B C 1
ATOM 1574 O O . GLN B 1 86 ? -16.281 5.145 4.418 1 95.56 86 GLN B O 1
ATOM 1579 N N . ARG B 1 87 ? -16.188 7.211 5.207 1 96.56 87 ARG B N 1
ATOM 1580 C CA . ARG B 1 87 ? -17.625 7.441 5.074 1 96.56 87 ARG B CA 1
ATOM 1581 C C . ARG B 1 87 ? -18.047 7.422 3.607 1 96.56 87 ARG B C 1
ATOM 1583 O O . ARG B 1 87 ? -19.078 6.836 3.26 1 96.56 87 ARG B O 1
ATOM 1590 N N . LEU B 1 88 ? -17.281 8.086 2.832 1 96.06 88 LEU B N 1
ATOM 1591 C CA . LEU B 1 88 ? -17.531 8.055 1.396 1 96.06 88 LEU B CA 1
ATOM 1592 C C . LEU B 1 88 ? -17.5 6.625 0.865 1 96.06 88 LEU B C 1
ATOM 1594 O O . LEU B 1 88 ? -18.344 6.246 0.039 1 96.06 88 LEU B O 1
ATOM 1598 N N . ALA B 1 89 ? -16.547 5.902 1.338 1 95.81 89 ALA B N 1
ATOM 1599 C CA . ALA B 1 89 ? -16.406 4.508 0.919 1 95.81 89 ALA B CA 1
ATOM 1600 C C . ALA B 1 89 ? -17.641 3.697 1.308 1 95.81 89 ALA B C 1
ATOM 1602 O O . ALA B 1 89 ? -18.062 2.803 0.569 1 95.81 89 ALA B O 1
ATOM 1603 N N . LEU B 1 90 ? -18.188 3.955 2.477 1 94.56 90 LEU B N 1
ATOM 1604 C CA . LEU B 1 90 ? -19.422 3.307 2.924 1 94.56 90 LEU B CA 1
ATOM 1605 C C . LEU B 1 90 ? -20.578 3.621 1.978 1 94.56 90 LEU B C 1
ATOM 1607 O O . LEU B 1 90 ? 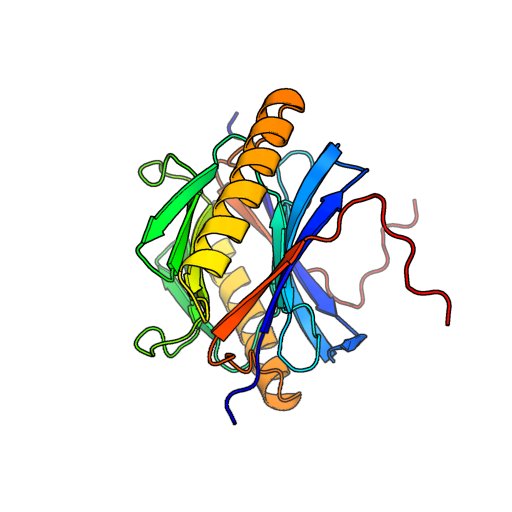-21.281 2.715 1.532 1 94.56 90 LEU B O 1
ATOM 1611 N N . ASP B 1 91 ? -20.688 4.844 1.657 1 95.44 91 ASP B N 1
ATOM 1612 C CA . ASP B 1 91 ? -21.781 5.301 0.798 1 95.44 91 ASP B CA 1
ATOM 1613 C C . ASP B 1 91 ? -21.656 4.719 -0.608 1 95.44 91 ASP B C 1
ATOM 1615 O O . ASP B 1 91 ? -22.656 4.355 -1.229 1 95.44 91 ASP B O 1
ATOM 1619 N N . SER B 1 92 ? -20.469 4.617 -1.071 1 94.5 92 SER B N 1
ATOM 1620 C CA . SER B 1 92 ? -20.219 4.168 -2.436 1 94.5 92 SER B CA 1
ATOM 1621 C C . SER B 1 92 ? -20.016 2.658 -2.49 1 94.5 92 SER B C 1
ATOM 1623 O O . SER B 1 92 ? -19.766 2.098 -3.561 1 94.5 92 SER B O 1
ATOM 1625 N N . GLU B 1 93 ? -20 1.984 -1.396 1 92.06 93 GLU B N 1
ATOM 1626 C CA . GLU B 1 93 ? -19.875 0.536 -1.273 1 92.06 93 GLU B CA 1
ATOM 1627 C C . GLU B 1 93 ? -18.547 0.055 -1.853 1 92.06 93 GLU B C 1
ATOM 1629 O O . GLU B 1 93 ? -18.5 -0.916 -2.611 1 92.06 93 GLU B O 1
ATOM 1634 N N . ILE B 1 94 ? -17.531 0.862 -1.566 1 91.44 94 ILE B N 1
ATOM 1635 C CA . ILE B 1 94 ? -16.188 0.433 -1.941 1 91.44 94 ILE B CA 1
ATOM 1636 C C . ILE B 1 94 ? -15.664 -0.583 -0.927 1 91.44 94 ILE B C 1
ATOM 1638 O O . ILE B 1 94 ? -15.484 -0.259 0.25 1 91.44 94 ILE B O 1
ATOM 1642 N N . SER B 1 95 ? -15.492 -1.739 -1.466 1 86.94 95 SER B N 1
ATOM 1643 C CA . SER B 1 95 ? -15.07 -2.832 -0.598 1 86.94 95 SER B CA 1
ATOM 1644 C C . SER B 1 95 ? -13.828 -3.523 -1.15 1 86.94 95 SER B C 1
ATOM 1646 O O . SER B 1 95 ? -13.656 -3.621 -2.367 1 86.94 95 SER B O 1
ATOM 1648 N N . GLU B 1 96 ? -12.977 -3.816 -0.266 1 78.69 96 GLU B N 1
ATOM 1649 C CA . GLU B 1 96 ? -11.812 -4.598 -0.676 1 78.69 96 GLU B CA 1
ATOM 1650 C C . GLU B 1 96 ? -12.195 -6.039 -0.984 1 78.69 96 GLU B C 1
ATOM 1652 O O . GLU B 1 96 ? -11.383 -6.805 -1.512 1 78.69 96 GLU B O 1
ATOM 1657 N N . ASN B 1 97 ? -13.414 -6.289 -1.234 1 68 97 ASN B N 1
ATOM 1658 C CA . ASN B 1 97 ? -13.789 -7.684 -1.426 1 68 97 ASN B CA 1
ATOM 1659 C C . ASN B 1 97 ? -12.578 -8.609 -1.355 1 68 97 ASN B C 1
ATOM 1661 O O . ASN B 1 97 ? -11.688 -8.531 -2.197 1 68 97 ASN B O 1
ATOM 1665 N N . LEU B 1 98 ? -12.305 -9.141 -0.282 1 62.34 98 LEU B N 1
ATOM 1666 C CA . LEU B 1 98 ? -11.133 -9.945 0.055 1 62.34 98 LEU B CA 1
ATOM 1667 C C . LEU B 1 98 ? -11.195 -11.305 -0.63 1 62.34 98 LEU B C 1
ATOM 1669 O O . LEU B 1 98 ? -12.008 -12.156 -0.258 1 62.34 98 LEU B O 1
ATOM 1673 N N . PRO B 1 99 ? -10.531 -11.32 -1.749 1 62.81 99 PRO B N 1
ATOM 1674 C CA . PRO B 1 99 ? -10.5 -12.633 -2.398 1 62.81 99 PRO B CA 1
ATOM 1675 C C . PRO B 1 99 ? -10.016 -13.742 -1.467 1 62.81 99 PRO B C 1
ATOM 1677 O O . PRO B 1 99 ? -9.32 -13.469 -0.483 1 62.81 99 PRO B O 1
ATOM 1680 N N . GLY B 1 100 ? -10.602 -14.914 -1.709 1 64.62 100 GLY B N 1
ATOM 1681 C CA . GLY B 1 100 ? -10.164 -16.062 -0.932 1 64.62 100 GLY B CA 1
ATOM 1682 C C . GLY B 1 100 ? -8.727 -16.453 -1.215 1 64.62 100 GLY B C 1
ATOM 1683 O O . GLY B 1 100 ? -8.094 -17.141 -0.411 1 64.62 100 GLY B O 1
ATOM 1684 N N . GLU B 1 101 ? -8.203 -16.094 -2.33 1 72.62 101 GLU B N 1
ATOM 1685 C CA . GLU B 1 101 ? -6.832 -16.406 -2.734 1 72.62 101 GLU B CA 1
ATOM 1686 C C . GLU B 1 101 ? -6.316 -15.391 -3.752 1 72.62 101 GLU B C 1
ATOM 1688 O O . GLU B 1 101 ? -7.105 -14.734 -4.438 1 72.62 101 GLU B O 1
ATOM 1693 N N . MET B 1 102 ? -4.984 -15.25 -3.705 1 77.62 102 MET B N 1
ATOM 1694 C CA . MET B 1 102 ? -4.363 -14.383 -4.695 1 77.62 102 MET B CA 1
ATOM 1695 C C . MET B 1 102 ? -3.691 -15.203 -5.793 1 77.62 102 MET B C 1
ATOM 1697 O O . MET B 1 102 ? -3.221 -16.312 -5.547 1 77.62 102 MET B O 1
ATOM 1701 N N . GLU B 1 103 ? -3.762 -14.633 -6.992 1 76.31 103 GLU B N 1
ATOM 1702 C CA . GLU B 1 103 ? -2.994 -15.18 -8.102 1 76.31 103 GLU B CA 1
ATOM 1703 C C . GLU B 1 103 ? -1.952 -14.18 -8.602 1 76.31 103 GLU B C 1
ATOM 1705 O O . GLU B 1 103 ? -2.273 -13.023 -8.875 1 76.31 103 GLU B O 1
ATOM 1710 N N . PRO B 1 104 ? -0.652 -14.703 -8.625 1 77.12 104 PRO B N 1
ATOM 1711 C CA . PRO B 1 104 ? 0.356 -13.805 -9.188 1 77.12 104 PRO B CA 1
ATOM 1712 C C . PRO B 1 104 ? 0.215 -13.641 -10.703 1 77.12 104 PRO B C 1
ATOM 1714 O O . PRO B 1 104 ? 0.002 -14.625 -11.414 1 77.12 104 PRO B O 1
ATOM 1717 N N . VAL B 1 105 ? 0.052 -12.438 -11.125 1 71.19 105 VAL B N 1
ATOM 1718 C CA . VAL B 1 105 ? 0.014 -12.117 -12.547 1 71.19 105 VAL B CA 1
ATOM 1719 C C . VAL B 1 105 ? 1.208 -11.242 -12.914 1 71.19 105 VAL B C 1
ATOM 1721 O O . VAL B 1 105 ? 1.373 -10.148 -12.367 1 71.19 105 VAL B O 1
ATOM 1724 N N . VAL B 1 106 ? 2.244 -11.836 -13.531 1 63.75 106 VAL B N 1
ATOM 1725 C CA . VAL B 1 106 ? 3.434 -11.086 -13.906 1 63.75 106 VAL B CA 1
ATOM 1726 C C . VAL B 1 106 ? 3.244 -10.484 -15.297 1 63.75 106 VAL B C 1
ATOM 1728 O O . VAL B 1 106 ? 2.9 -11.195 -16.25 1 63.75 106 VAL B O 1
ATOM 1731 N N . PHE B 1 107 ? 3.064 -9.172 -15.391 1 55.34 107 PHE B N 1
ATOM 1732 C CA . PHE B 1 107 ? 3.053 -8.586 -16.719 1 55.34 107 PHE B CA 1
ATOM 1733 C C . PHE B 1 107 ? 4.465 -8.25 -17.188 1 55.34 107 PHE B C 1
ATOM 1735 O O . PHE B 1 107 ? 5.23 -7.621 -16.453 1 55.34 107 PHE B O 1
ATOM 1742 N N . SER B 1 108 ? 4.988 -9.156 -17.844 1 44.22 108 SER B N 1
ATOM 1743 C CA . SER B 1 108 ? 6.258 -8.875 -18.5 1 44.22 108 SER B CA 1
ATOM 1744 C C . SER B 1 108 ? 6.18 -7.586 -19.312 1 44.22 108 SER B C 1
ATOM 1746 O O . SER B 1 108 ? 5.105 -7.207 -19.797 1 44.22 108 SER B O 1
ATOM 1748 N N . SER B 1 109 ? 7.004 -6.625 -19.125 1 41.94 109 SER B N 1
ATOM 1749 C CA . SER B 1 109 ? 7.121 -5.57 -20.125 1 41.94 109 SER B CA 1
ATOM 1750 C C . SER B 1 109 ? 6.719 -6.078 -21.516 1 41.94 109 SER B C 1
ATOM 1752 O O . SER B 1 109 ? 6.266 -5.301 -22.359 1 41.94 109 SER B O 1
ATOM 1754 N N . GLY B 1 110 ? 7.16 -7.25 -22.047 1 34.81 110 GLY B N 1
ATOM 1755 C CA . GLY B 1 110 ? 7.086 -7.562 -23.453 1 34.81 110 GLY B CA 1
ATOM 1756 C C . GLY B 1 110 ? 5.711 -8.031 -23.891 1 34.81 110 GLY B C 1
ATOM 1757 O O . GLY B 1 110 ? 5.488 -8.312 -25.078 1 34.81 110 GLY B O 1
ATOM 1758 N N . GLU B 1 111 ? 4.891 -8.836 -23.266 1 35.88 111 GLU B N 1
ATOM 1759 C CA . GLU B 1 111 ? 3.787 -9.391 -24.047 1 35.88 111 GLU B CA 1
ATOM 1760 C C . GLU B 1 111 ? 2.721 -8.328 -24.312 1 35.88 111 GLU B C 1
ATOM 1762 O O . GLU B 1 111 ? 2.32 -7.602 -23.406 1 35.88 111 GLU B O 1
ATOM 1767 N N . PRO B 1 112 ? 2.393 -7.941 -25.609 1 33.41 112 PRO B N 1
ATOM 1768 C CA . PRO B 1 112 ? 1.346 -7.137 -26.234 1 33.41 112 PRO B CA 1
ATOM 1769 C C . PRO B 1 112 ? -0.028 -7.355 -25.609 1 33.41 112 PRO B C 1
ATOM 1771 O O . PRO B 1 112 ? -0.296 -8.43 -25.062 1 33.41 112 PRO B O 1
ATOM 1774 N N . GLY B 1 113 ? -0.762 -6.441 -24.828 1 32.12 113 GLY B N 1
ATOM 1775 C CA . GLY B 1 113 ? -2.211 -6.547 -24.75 1 32.12 113 GLY B CA 1
ATOM 1776 C C . GLY B 1 113 ? -2.805 -7.406 -25.859 1 32.12 113 GLY B C 1
ATOM 1777 O O . GLY B 1 113 ? -2.357 -7.348 -27 1 32.12 113 GLY B O 1
ATOM 1778 N N . HIS B 1 114 ? -3.297 -8.633 -25.562 1 30.88 114 HIS B N 1
ATOM 1779 C CA . HIS B 1 114 ? -4.109 -9.258 -26.609 1 30.88 114 HIS B CA 1
ATOM 1780 C C . HIS B 1 114 ? -4.949 -8.219 -27.344 1 30.88 114 HIS B C 1
ATOM 1782 O O . HIS B 1 114 ? -5.77 -7.531 -26.734 1 30.88 114 HIS B O 1
ATOM 1788 N N . LYS B 1 115 ? -4.426 -7.48 -28.453 1 27.78 115 LYS B N 1
ATOM 1789 C CA . LYS B 1 115 ? -5.281 -6.996 -29.531 1 27.78 115 LYS B CA 1
ATOM 1790 C C . LYS B 1 115 ? -6.34 -8.031 -29.906 1 27.78 115 LYS B C 1
ATOM 1792 O O . LYS B 1 115 ? -6.02 -9.078 -30.469 1 27.78 115 LYS B O 1
ATOM 1797 N N . GLY B 1 116 ? -7.402 -8.227 -29.078 1 22.2 116 GLY B N 1
ATOM 1798 C CA . GLY B 1 116 ? -8.562 -8.57 -29.891 1 22.2 116 GLY B CA 1
ATOM 1799 C C . GLY B 1 116 ? -8.992 -7.461 -30.828 1 22.2 116 GLY B C 1
ATOM 1800 O O . GLY B 1 116 ? -8.695 -6.289 -30.578 1 22.2 116 GLY B O 1
#